Protein AF-A0A8J7IKQ7-F1 (afdb_monomer_lite)

Radius of gyration: 17.75 Å; chains: 1; bounding box: 44×40×46 Å

Foldseek 3Di:
DKKFKAWPDDDDDLLRVLVLVVVLLVLVCVLQVFNDEKEKEQEPDPPVCVVVSVVNNVVVCVVVVPPDDDWDWDQDDDDDDGGITIIDDPDDGQKYKYWYFAQFPVRITMTMIDIGNNPVVPDDLVSVVVSNVVCCVSVVGQKMEDADPVVCVVLDPDRPPAHFYHQKMWHFCVQVDDDPPVWDWDDDPGTIITGLDPDSDDDPPPVSSSVSRSVRSVVSRVSSD

Second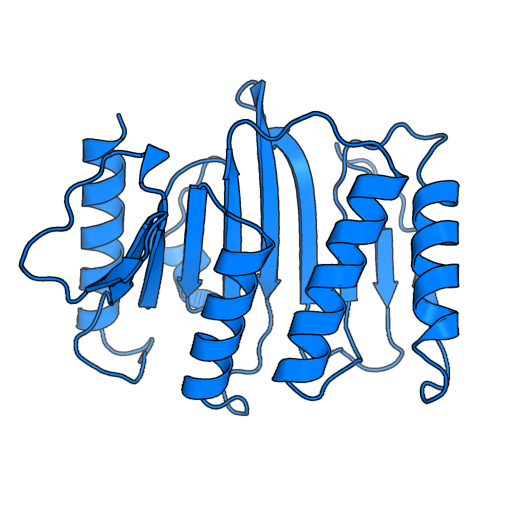ary structure (DSSP, 8-state):
-EEEEEETPPP--HHHHHHHHHHHHHHHHHHHT----EEEE-----TTTHHHHHHHHHHHHHHH-TT-S---EE----SSSS--EEE--SS--SSEEEEEEEE-TTS-EEEEEEEE---GGGS-HHHHHHHHHHHHHHH--SEEEE--THHHHHH--PPTT-----SEEEEEGGG-PPPPTTSEEEEETTEEEEESSSSSS--TT-HHHHHHHHHHHHHHHHHH-

Structure (mmCIF, N/CA/C/O backbone):
data_AF-A0A8J7IKQ7-F1
#
_entry.id   AF-A0A8J7IKQ7-F1
#
loop_
_atom_site.group_PDB
_atom_site.id
_atom_site.type_symbol
_atom_site.label_atom_id
_atom_site.label_alt_id
_atom_site.label_comp_id
_atom_site.label_asym_id
_atom_site.label_entity_id
_atom_site.label_seq_id
_atom_site.pdbx_PDB_ins_code
_atom_site.Cartn_x
_atom_site.Cartn_y
_atom_site.Cartn_z
_atom_site.occupancy
_atom_site.B_iso_or_equiv
_atom_site.auth_seq_id
_atom_site.auth_comp_id
_atom_site.auth_asym_id
_atom_site.auth_atom_id
_atom_site.pdbx_PDB_model_num
ATOM 1 N N . MET A 1 1 ? 7.555 0.195 5.853 1.00 83.75 1 MET A N 1
ATOM 2 C CA . MET A 1 1 ? 6.430 0.975 5.310 1.00 83.75 1 MET A CA 1
ATOM 3 C C . MET A 1 1 ? 5.741 0.190 4.203 1.00 83.75 1 MET A C 1
ATOM 5 O O . MET A 1 1 ? 6.423 -0.411 3.384 1.00 83.75 1 MET A O 1
ATOM 9 N N . ILE A 1 2 ? 4.410 0.219 4.161 1.00 88.38 2 ILE A N 1
ATOM 10 C CA . ILE A 1 2 ? 3.609 -0.161 2.988 1.00 88.38 2 ILE A CA 1
ATOM 11 C C . ILE A 1 2 ? 3.011 1.120 2.412 1.00 88.38 2 ILE A C 1
ATOM 13 O O . ILE A 1 2 ? 2.485 1.923 3.173 1.00 88.38 2 ILE A O 1
ATOM 17 N N . ARG A 1 3 ? 3.048 1.314 1.093 1.00 87.62 3 ARG A N 1
ATOM 18 C CA . ARG A 1 3 ? 2.390 2.437 0.411 1.00 87.62 3 ARG A CA 1
ATOM 19 C C . ARG A 1 3 ? 1.548 1.930 -0.754 1.00 87.62 3 ARG A C 1
ATOM 21 O O . ARG A 1 3 ? 2.038 1.165 -1.572 1.00 87.62 3 ARG A O 1
ATOM 28 N N . LEU A 1 4 ? 0.309 2.393 -0.852 1.00 88.38 4 LEU A N 1
ATOM 29 C CA . LEU A 1 4 ? -0.659 2.112 -1.911 1.00 88.38 4 LEU A CA 1
ATOM 30 C C . LEU A 1 4 ? -1.046 3.446 -2.565 1.00 88.38 4 LEU A C 1
ATOM 32 O O . LEU A 1 4 ? -1.328 4.423 -1.873 1.00 88.38 4 LEU A O 1
ATOM 36 N N . VAL A 1 5 ? -1.075 3.496 -3.893 1.00 85.62 5 VAL A N 1
ATOM 37 C CA . VAL A 1 5 ? -1.441 4.683 -4.675 1.00 85.62 5 VAL A CA 1
ATOM 38 C C . VAL A 1 5 ? -2.448 4.300 -5.739 1.00 85.62 5 VAL A C 1
ATOM 40 O O . VAL A 1 5 ? -2.175 3.450 -6.591 1.00 85.62 5 VAL A O 1
ATOM 43 N N . LYS A 1 6 ? -3.585 4.987 -5.750 1.00 83.88 6 LYS A N 1
ATOM 44 C CA . LYS A 1 6 ? -4.591 4.916 -6.802 1.00 83.88 6 LYS A CA 1
ATOM 45 C C . LYS A 1 6 ? -4.718 6.279 -7.475 1.00 83.88 6 LYS A C 1
ATOM 47 O O . LYS A 1 6 ? -5.279 7.217 -6.913 1.00 83.88 6 LYS A O 1
ATOM 52 N N . ASN A 1 7 ? -4.163 6.382 -8.680 1.00 74.62 7 ASN A N 1
ATOM 53 C CA . ASN A 1 7 ? -4.297 7.572 -9.518 1.00 74.62 7 ASN A CA 1
ATOM 54 C C . ASN A 1 7 ? -5.698 7.648 -10.133 1.00 74.62 7 ASN A C 1
ATOM 56 O O . ASN A 1 7 ? -6.342 6.618 -10.329 1.00 74.62 7 ASN A O 1
ATOM 60 N N . ASN A 1 8 ? -6.143 8.864 -10.464 1.00 67.38 8 ASN A N 1
ATOM 61 C CA . ASN A 1 8 ? -7.469 9.131 -11.028 1.00 67.38 8 ASN A CA 1
ATOM 62 C C . ASN A 1 8 ? -8.600 8.585 -10.148 1.00 67.38 8 ASN A C 1
ATOM 64 O O . ASN A 1 8 ? -9.580 8.028 -10.647 1.00 67.38 8 ASN A O 1
ATOM 68 N N . ALA A 1 9 ? -8.451 8.705 -8.827 1.00 62.31 9 ALA A N 1
ATOM 69 C CA . ALA A 1 9 ? -9.507 8.293 -7.919 1.00 62.31 9 ALA A CA 1
ATOM 70 C C . ALA A 1 9 ? -10.782 9.112 -8.197 1.00 62.31 9 ALA A C 1
ATOM 72 O O . ALA A 1 9 ? -10.724 10.305 -8.496 1.00 62.31 9 ALA A O 1
ATOM 73 N N . SER A 1 10 ? -11.942 8.463 -8.130 1.00 64.31 10 SER A N 1
ATOM 74 C CA . SER A 1 10 ? -13.222 9.164 -8.196 1.00 64.31 10 SER A CA 1
ATOM 75 C C . SER A 1 10 ? -13.382 10.069 -6.973 1.00 64.31 10 SER A C 1
ATOM 77 O O . SER A 1 10 ? -12.813 9.795 -5.914 1.00 64.31 10 SER A O 1
ATOM 79 N N . SER A 1 11 ? -14.182 11.129 -7.096 1.00 63.41 11 SER A N 1
ATOM 80 C CA . SER A 1 11 ? -14.695 11.820 -5.914 1.00 63.41 11 SER A CA 1
ATOM 81 C C . SER A 1 11 ? -15.489 10.818 -5.080 1.00 63.41 11 SER A C 1
ATOM 83 O O . SER A 1 11 ? -16.410 10.198 -5.610 1.00 63.41 11 SER A O 1
ATOM 85 N N . TYR A 1 12 ? -15.133 10.667 -3.810 1.00 66.12 12 TYR A N 1
ATOM 86 C CA . TYR A 1 12 ? -15.862 9.823 -2.870 1.00 66.12 12 TYR A CA 1
ATOM 87 C C . TYR A 1 12 ? -16.688 10.697 -1.936 1.00 66.12 12 TYR A C 1
ATOM 89 O O . TYR A 1 12 ? -16.272 11.810 -1.595 1.00 66.12 12 TYR A O 1
ATOM 97 N N . THR A 1 13 ? -17.836 10.189 -1.498 1.00 68.25 13 THR A N 1
ATOM 98 C CA . THR A 1 13 ? -18.535 10.784 -0.359 1.00 68.25 13 THR A CA 1
ATOM 99 C C . THR A 1 13 ? -17.746 10.536 0.929 1.00 68.25 13 THR A C 1
ATOM 101 O O . THR A 1 13 ? -16.826 9.713 0.992 1.00 68.25 13 THR A O 1
ATOM 104 N N . ILE A 1 14 ? -18.115 11.249 1.990 1.00 65.69 14 ILE A N 1
ATOM 105 C CA . ILE A 1 14 ? -17.590 11.020 3.340 1.00 65.69 14 ILE A CA 1
ATOM 106 C C . ILE A 1 14 ? -17.789 9.566 3.765 1.00 65.69 14 ILE A C 1
ATOM 108 O O . ILE A 1 14 ? -16.858 8.932 4.252 1.00 65.69 14 ILE A O 1
ATOM 112 N N . GLU A 1 15 ? -18.995 9.038 3.571 1.00 70.94 15 GLU A N 1
ATOM 113 C CA . GLU A 1 15 ? -19.382 7.689 3.974 1.00 70.94 15 GLU A CA 1
ATOM 114 C C . GLU A 1 15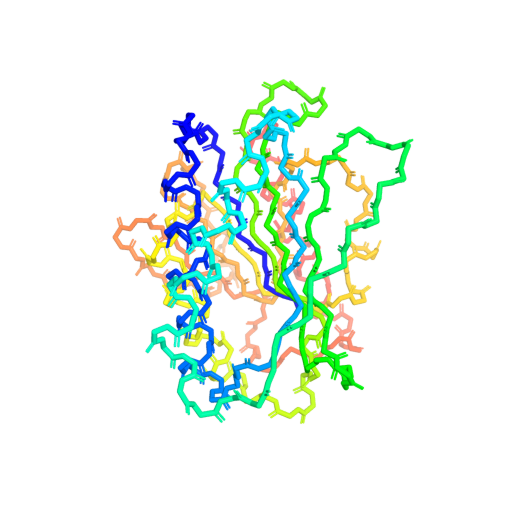 ? -18.536 6.638 3.249 1.00 70.94 15 GLU A C 1
ATOM 116 O O . GLU A 1 15 ? -18.090 5.666 3.863 1.00 70.94 15 GLU A O 1
ATOM 121 N N . GLU A 1 16 ? -18.265 6.850 1.959 1.00 74.00 16 GLU A N 1
ATOM 122 C CA . GLU A 1 16 ? -17.404 5.980 1.156 1.00 74.00 16 GLU A CA 1
ATOM 123 C C . GLU A 1 16 ? -15.948 6.026 1.632 1.00 74.00 16 GLU A C 1
ATOM 125 O O . GLU A 1 16 ? -15.317 4.976 1.782 1.00 74.00 16 GLU A O 1
ATOM 130 N N . CYS A 1 17 ? -15.418 7.221 1.916 1.00 70.88 17 CYS A N 1
ATOM 131 C CA . CYS A 1 17 ? -14.085 7.389 2.494 1.00 70.88 17 CYS A CA 1
ATOM 132 C C . CYS A 1 17 ? -13.970 6.681 3.850 1.00 70.88 17 CYS A C 1
ATOM 134 O O . CYS A 1 17 ? -13.069 5.863 4.036 1.00 70.88 17 CYS A O 1
ATOM 136 N N . SER A 1 18 ? -14.898 6.939 4.776 1.00 69.94 18 SER A N 1
ATOM 137 C CA . SER A 1 18 ? -14.904 6.321 6.105 1.00 69.94 18 SER A CA 1
ATOM 138 C C . SER A 1 18 ? -14.982 4.798 6.021 1.00 69.94 18 SER A C 1
ATOM 140 O O . SER A 1 18 ? -14.197 4.106 6.667 1.00 69.94 18 SER A O 1
ATOM 142 N N . SER A 1 19 ? -15.867 4.268 5.173 1.00 75.00 19 SER A N 1
ATOM 143 C CA . SER A 1 19 ? -16.038 2.820 4.999 1.00 75.00 19 SER A CA 1
ATOM 144 C C . SER A 1 19 ? -14.772 2.149 4.461 1.00 75.00 19 SER A C 1
ATOM 146 O O . SER A 1 19 ? -14.412 1.056 4.895 1.00 75.00 19 SER A O 1
ATOM 148 N N . LYS A 1 20 ? -14.052 2.799 3.537 1.00 76.12 20 LYS A N 1
ATOM 149 C CA . LYS A 1 20 ? -12.776 2.287 3.013 1.00 76.12 20 LYS A CA 1
ATOM 150 C C . LYS A 1 20 ? -11.681 2.282 4.060 1.00 76.12 20 LYS A C 1
ATOM 152 O O . LYS A 1 20 ? -10.991 1.276 4.210 1.00 76.12 20 LYS A O 1
ATOM 157 N N . ILE A 1 21 ? -11.543 3.400 4.765 1.00 73.44 21 ILE A N 1
ATOM 158 C CA . ILE A 1 21 ? -10.590 3.582 5.854 1.00 73.44 21 ILE A CA 1
ATOM 159 C C . ILE A 1 21 ? -10.789 2.448 6.875 1.00 73.44 21 ILE A C 1
ATOM 161 O O . ILE A 1 21 ? -9.845 1.706 7.137 1.00 73.44 21 ILE A O 1
ATOM 165 N N . LEU A 1 22 ? -12.025 2.209 7.326 1.00 73.88 22 LEU A N 1
ATOM 166 C CA . LEU A 1 22 ? -12.366 1.128 8.262 1.00 73.88 22 LEU A CA 1
ATOM 167 C C . LEU A 1 22 ? -12.126 -0.276 7.710 1.00 73.88 22 LEU A C 1
ATOM 169 O O . LEU A 1 22 ? -11.591 -1.135 8.408 1.00 73.88 22 LEU A O 1
ATOM 173 N N . ASN A 1 23 ? -12.482 -0.530 6.452 1.00 79.44 23 ASN A N 1
ATOM 174 C CA . ASN A 1 23 ? -12.248 -1.836 5.842 1.00 79.44 23 ASN A CA 1
ATOM 175 C C . ASN A 1 23 ? -10.750 -2.181 5.794 1.00 79.44 23 ASN A C 1
ATOM 177 O O . ASN A 1 23 ? -10.348 -3.286 6.152 1.00 79.44 23 ASN A O 1
ATOM 181 N N . ILE A 1 24 ? -9.911 -1.215 5.411 1.00 79.31 24 ILE A N 1
ATOM 182 C CA . ILE A 1 24 ? -8.457 -1.399 5.373 1.00 79.31 24 ILE A CA 1
ATOM 183 C C . ILE A 1 24 ? -7.905 -1.689 6.772 1.00 79.31 24 ILE A C 1
ATOM 185 O O . ILE A 1 24 ? -7.040 -2.547 6.937 1.00 79.31 24 ILE A O 1
ATOM 189 N N . GLN A 1 25 ? -8.426 -1.019 7.790 1.00 74.25 25 GLN A N 1
ATOM 190 C CA . GLN A 1 25 ? -7.999 -1.241 9.170 1.00 74.25 25 GLN A CA 1
ATOM 191 C C . GLN A 1 25 ? -8.330 -2.630 9.648 1.00 74.25 25 GLN A C 1
ATOM 193 O O . GLN A 1 25 ? -7.460 -3.289 10.192 1.00 74.25 25 GLN A O 1
ATOM 198 N N . ARG A 1 26 ? -9.554 -3.100 9.395 1.00 77.44 26 ARG A N 1
ATOM 199 C CA . ARG A 1 26 ? -9.957 -4.464 9.741 1.00 77.44 26 ARG A CA 1
ATOM 200 C C . ARG A 1 26 ? -9.016 -5.483 9.109 1.00 77.44 26 ARG A C 1
ATOM 202 O O . ARG A 1 26 ? -8.609 -6.426 9.776 1.00 77.44 26 ARG A O 1
ATOM 209 N N . ILE A 1 27 ? -8.625 -5.276 7.850 1.00 85.94 27 ILE A N 1
ATOM 210 C CA . ILE A 1 27 ? -7.648 -6.137 7.172 1.00 85.94 27 ILE A CA 1
ATOM 211 C C . ILE A 1 27 ? -6.305 -6.126 7.910 1.00 85.94 27 ILE A C 1
ATOM 213 O O . ILE A 1 27 ? -5.791 -7.194 8.232 1.00 85.94 27 ILE A O 1
ATOM 217 N N . ILE A 1 28 ? -5.760 -4.943 8.210 1.00 81.81 28 ILE A N 1
ATOM 218 C CA . ILE A 1 28 ? -4.476 -4.799 8.916 1.00 81.81 28 ILE A CA 1
ATOM 219 C C . ILE A 1 28 ? -4.547 -5.432 10.302 1.00 81.81 28 ILE A C 1
ATOM 221 O O . ILE A 1 28 ? -3.674 -6.213 10.673 1.00 81.81 28 ILE A O 1
ATOM 225 N N . SER A 1 29 ? -5.595 -5.126 11.058 1.00 76.50 29 SER A N 1
ATOM 226 C CA . SER A 1 29 ? -5.751 -5.587 12.426 1.00 76.50 29 SER A CA 1
ATOM 227 C C . SER A 1 29 ? -5.930 -7.087 12.525 1.00 76.50 29 SER A C 1
ATOM 229 O O . SER A 1 29 ? -5.305 -7.704 13.383 1.00 76.50 29 SER A O 1
ATOM 231 N N . ASN A 1 30 ? -6.704 -7.686 11.621 1.00 80.56 30 ASN A N 1
ATOM 232 C CA . ASN A 1 30 ? -6.869 -9.133 11.575 1.00 80.56 30 ASN A CA 1
ATOM 233 C C . ASN A 1 30 ? -5.576 -9.842 11.158 1.00 80.56 30 ASN A C 1
ATOM 235 O O . ASN A 1 30 ? -5.254 -10.886 11.717 1.00 80.56 30 ASN A O 1
ATOM 239 N N . GLU A 1 31 ? -4.829 -9.288 10.199 1.00 85.06 31 GLU A N 1
ATOM 240 C CA . GLU A 1 31 ? -3.596 -9.919 9.714 1.00 85.06 31 GLU A CA 1
ATOM 241 C C . GLU A 1 31 ? -2.456 -9.832 10.731 1.00 85.06 31 GLU A C 1
ATOM 243 O O . GLU A 1 31 ? -1.690 -10.778 10.911 1.00 85.06 31 GLU A O 1
ATOM 248 N N . LEU A 1 32 ? -2.349 -8.696 11.419 1.00 78.12 32 LEU A N 1
ATOM 249 C CA . LEU A 1 32 ? -1.285 -8.453 12.390 1.00 78.12 32 LEU A CA 1
ATOM 250 C C . LEU A 1 32 ? -1.676 -8.847 13.813 1.00 78.12 32 LEU A C 1
ATOM 252 O O . LEU A 1 32 ? -0.814 -8.864 14.687 1.00 78.12 32 LEU A O 1
ATOM 256 N N . ASN A 1 33 ? -2.950 -9.170 14.049 1.00 75.25 33 ASN A N 1
ATOM 257 C CA . ASN A 1 33 ? -3.536 -9.348 15.376 1.00 75.25 33 ASN A CA 1
ATOM 258 C C . ASN A 1 33 ? -3.275 -8.132 16.291 1.00 75.25 33 ASN A C 1
ATOM 260 O O . ASN A 1 33 ? -2.864 -8.266 17.444 1.00 75.25 33 ASN A O 1
ATOM 264 N N . VAL A 1 34 ? -3.458 -6.928 15.738 1.00 70.94 34 VAL A N 1
ATOM 265 C CA . VAL A 1 34 ? -3.189 -5.650 16.410 1.00 70.94 34 VAL A CA 1
ATOM 266 C C . VAL A 1 34 ? -4.257 -4.625 16.063 1.00 70.94 34 VAL A C 1
ATOM 268 O O . VAL A 1 34 ? -4.457 -4.267 14.907 1.00 70.94 34 VAL A O 1
ATOM 271 N N . PHE A 1 35 ? -4.877 -4.061 17.087 1.00 64.06 35 PHE A N 1
ATOM 272 C CA . PHE A 1 35 ? -5.990 -3.123 16.943 1.00 64.06 35 PHE A CA 1
ATOM 273 C C . PHE A 1 35 ? -5.709 -1.778 17.622 1.00 64.06 35 PHE A C 1
ATOM 275 O O . PHE A 1 35 ? -6.607 -0.954 17.771 1.00 64.06 35 PHE A O 1
ATOM 282 N N . GLU A 1 36 ? -4.454 -1.537 18.015 1.00 61.41 36 GLU A N 1
ATOM 283 C CA . GLU A 1 36 ? -3.952 -0.222 18.414 1.00 61.41 36 GLU A CA 1
ATOM 284 C C . GLU A 1 36 ? -3.220 0.423 17.236 1.00 61.41 36 GLU A C 1
ATOM 286 O O . GLU A 1 36 ? -2.301 -0.161 16.665 1.00 61.41 36 GLU A O 1
ATOM 291 N N . TRP A 1 37 ? -3.627 1.631 16.860 1.00 58.50 37 TRP A N 1
ATOM 292 C CA . TRP A 1 37 ? -3.179 2.270 15.630 1.00 58.50 37 TRP A CA 1
ATOM 293 C C . TRP A 1 37 ? -3.448 3.775 15.696 1.00 58.50 37 TRP A C 1
ATOM 295 O O . TRP A 1 37 ? -4.354 4.237 16.391 1.00 58.50 37 TRP A O 1
ATOM 305 N N . ASN A 1 38 ? -2.621 4.543 14.988 1.00 59.53 38 ASN A N 1
ATOM 306 C CA . ASN A 1 38 ? -2.823 5.975 14.784 1.00 59.53 38 ASN A CA 1
ATOM 307 C C . ASN A 1 38 ? -3.265 6.198 13.346 1.00 59.53 38 ASN A C 1
ATOM 309 O O . ASN A 1 38 ? -2.509 5.863 12.438 1.00 59.53 38 ASN A O 1
ATOM 313 N N . VAL A 1 39 ? -4.455 6.758 13.149 1.00 58.44 39 VAL A N 1
ATOM 314 C CA . VAL A 1 39 ? -4.950 7.149 11.821 1.00 58.44 39 VAL A CA 1
ATOM 315 C C . VAL A 1 39 ? -4.632 8.597 11.612 1.00 58.44 39 VAL A C 1
ATOM 317 O O . VAL A 1 39 ? -5.045 9.412 12.423 1.00 58.44 39 VAL A O 1
ATOM 320 N N . GLN A 1 40 ? -3.980 8.920 10.512 1.00 58.34 40 GLN A N 1
ATOM 321 C CA . GLN A 1 40 ? -3.769 10.289 10.079 1.00 58.34 40 GLN A CA 1
ATOM 322 C C . GLN A 1 40 ? -4.498 10.478 8.758 1.00 58.34 40 GLN A C 1
ATOM 324 O O . GLN A 1 40 ? -4.163 9.820 7.776 1.00 58.34 40 GLN A O 1
ATOM 329 N N . SER A 1 41 ? -5.494 11.354 8.707 1.00 53.69 41 SER A N 1
ATOM 330 C CA . SER A 1 41 ? -6.209 11.622 7.456 1.00 53.69 41 SER A CA 1
ATOM 331 C C . SER A 1 41 ? -5.957 13.051 7.013 1.00 53.69 41 SER A C 1
ATOM 333 O O . SER A 1 41 ? -6.584 13.924 7.592 1.00 53.69 41 SER A O 1
ATOM 335 N N . ASN A 1 42 ? -5.091 13.315 6.023 1.00 51.56 42 ASN A N 1
ATOM 336 C CA . ASN A 1 42 ? -4.863 14.682 5.499 1.00 51.56 42 ASN A CA 1
ATOM 337 C C . ASN A 1 42 ? -5.805 15.013 4.335 1.00 51.56 42 ASN A C 1
ATOM 339 O O . ASN A 1 42 ? -5.401 15.531 3.289 1.00 51.56 42 ASN A O 1
ATOM 343 N N . SER A 1 43 ? -7.069 14.638 4.475 1.00 46.19 43 SER A N 1
ATOM 344 C CA . SER A 1 43 ? -8.052 14.787 3.413 1.00 46.19 43 SER A CA 1
ATOM 345 C C . SER A 1 43 ? -8.408 16.262 3.234 1.00 46.19 43 SER A C 1
ATOM 347 O O . SER A 1 43 ? -8.673 16.978 4.201 1.00 46.19 43 SER A O 1
ATOM 349 N N . LYS A 1 44 ? -8.534 16.721 1.986 1.00 44.06 44 LYS A N 1
ATOM 350 C CA . LYS A 1 44 ? -9.253 17.973 1.687 1.00 44.06 44 LYS A CA 1
ATOM 351 C C . LYS A 1 44 ? -10.768 17.734 1.777 1.00 44.06 44 LYS A C 1
ATOM 353 O O . LYS A 1 44 ? -11.480 17.904 0.796 1.00 44.06 44 LYS A O 1
ATOM 358 N N . ILE A 1 45 ? -11.255 17.276 2.930 1.00 40.00 45 ILE A N 1
ATOM 359 C CA . ILE A 1 45 ? -12.693 17.201 3.225 1.00 40.00 45 ILE A CA 1
ATOM 360 C C . ILE A 1 45 ? -13.118 18.605 3.659 1.00 40.00 45 ILE A C 1
ATOM 362 O O . ILE A 1 45 ? -12.408 19.238 4.444 1.00 40.00 45 ILE A O 1
ATOM 366 N N . PHE A 1 46 ? -14.203 19.140 3.095 1.00 39.41 46 PHE A N 1
ATOM 367 C CA . PHE A 1 46 ? -14.653 20.502 3.389 1.00 39.41 46 PHE A CA 1
ATOM 368 C C . PHE A 1 46 ? -14.884 20.673 4.903 1.00 39.41 46 PHE A C 1
ATOM 370 O O . PHE A 1 46 ? -15.324 19.756 5.588 1.00 39.41 46 PHE A O 1
ATOM 377 N N . ILE A 1 47 ? -14.572 21.855 5.444 1.00 35.00 47 ILE A N 1
ATOM 378 C CA . ILE A 1 47 ? -14.477 22.136 6.895 1.00 35.00 47 ILE A CA 1
ATOM 379 C C . ILE A 1 47 ? -15.742 21.743 7.697 1.00 35.00 47 ILE A C 1
ATOM 381 O O . ILE A 1 47 ? -15.638 21.461 8.884 1.00 35.00 47 ILE A O 1
ATOM 385 N N . GLY A 1 48 ? -16.923 21.668 7.069 1.00 39.44 48 GLY A N 1
ATOM 386 C CA . GLY A 1 48 ? -18.180 21.260 7.720 1.00 39.44 48 GLY A CA 1
ATOM 387 C C . GLY A 1 48 ? -18.454 19.749 7.777 1.00 39.44 48 GLY A C 1
ATOM 388 O O . GLY A 1 48 ? -19.488 19.341 8.295 1.00 39.44 48 GLY A O 1
ATOM 389 N N . GLU A 1 49 ? -17.575 18.917 7.221 1.00 45.03 49 GLU A N 1
ATOM 390 C CA . GLU A 1 49 ? -17.832 17.491 6.970 1.00 45.03 49 GLU A CA 1
ATOM 391 C C . GLU A 1 49 ? -16.960 16.544 7.813 1.00 45.03 49 GLU A C 1
ATOM 393 O O . GLU A 1 49 ? -17.254 15.356 7.927 1.00 45.03 49 GLU A O 1
ATOM 398 N N . ILE A 1 50 ? -15.925 17.073 8.469 1.00 50.50 50 ILE A N 1
ATOM 399 C CA . ILE A 1 50 ? -14.981 16.308 9.302 1.00 50.50 50 ILE A CA 1
ATOM 400 C C . ILE A 1 50 ? -15.661 15.670 10.511 1.00 50.50 50 ILE A C 1
ATOM 402 O O . ILE A 1 50 ? -15.377 14.516 10.822 1.00 50.50 50 ILE A O 1
ATOM 406 N N . ASP A 1 51 ? -16.575 16.386 11.168 1.00 54.22 51 ASP A N 1
ATOM 407 C CA . ASP A 1 51 ? -17.279 15.855 12.338 1.00 54.22 51 ASP A CA 1
ATOM 408 C C . ASP A 1 51 ? -18.149 14.636 11.958 1.00 54.22 51 ASP A C 1
ATOM 410 O O . ASP A 1 51 ? -18.203 13.669 12.711 1.00 54.22 51 ASP A O 1
ATOM 414 N N . LYS A 1 52 ? -18.717 14.599 10.740 1.00 58.66 52 LYS A N 1
ATOM 415 C CA . LYS A 1 52 ? -19.474 13.437 10.230 1.00 58.66 52 LYS A CA 1
ATOM 416 C C . LYS A 1 52 ? -18.583 12.244 9.894 1.00 58.66 52 LYS A C 1
ATOM 418 O O . LYS A 1 52 ? -18.933 11.112 10.216 1.00 58.66 52 LYS A O 1
ATOM 423 N N . VAL A 1 53 ? -17.425 12.482 9.266 1.00 55.72 53 VAL A N 1
ATOM 424 C CA . VAL A 1 53 ? -16.415 11.433 9.016 1.00 55.72 53 VAL A CA 1
ATOM 425 C C . VAL A 1 53 ? -16.041 10.782 10.345 1.00 55.72 53 VAL A C 1
ATOM 427 O O . VAL A 1 53 ? -16.042 9.559 10.452 1.00 55.72 53 VAL A O 1
ATOM 430 N N . GLN A 1 54 ? -15.776 11.605 11.364 1.00 58.16 54 GLN A N 1
ATOM 431 C CA . GLN A 1 54 ? -15.438 11.156 12.710 1.00 58.16 54 GLN A CA 1
ATOM 432 C C . GLN A 1 54 ? -16.576 10.356 13.337 1.00 58.16 54 GLN A C 1
ATOM 434 O O . GLN A 1 54 ? -16.330 9.243 13.773 1.00 58.16 54 GLN A O 1
ATOM 439 N N . GLU A 1 55 ? -17.813 10.851 13.340 1.00 63.16 55 GLU A N 1
ATOM 440 C CA . GLU A 1 55 ? -18.962 10.111 13.882 1.00 63.16 55 GLU A CA 1
ATOM 441 C C . GLU A 1 55 ? -19.148 8.736 13.218 1.00 63.16 55 GLU A C 1
ATOM 443 O O . GLU A 1 55 ? -19.406 7.745 13.905 1.00 63.16 55 GLU A O 1
ATOM 448 N N . ILE A 1 56 ? -18.954 8.638 11.899 1.00 63.34 56 ILE A N 1
ATOM 449 C CA . ILE A 1 56 ? -19.040 7.366 11.163 1.00 63.34 56 ILE A CA 1
ATOM 450 C C . ILE A 1 56 ? -17.883 6.433 11.533 1.00 63.34 56 ILE A C 1
ATOM 452 O O . ILE A 1 56 ? -18.110 5.258 11.813 1.00 63.34 56 ILE A O 1
ATOM 456 N N . LEU A 1 57 ? -16.649 6.946 11.569 1.00 61.25 57 LEU A N 1
ATOM 457 C CA . LEU A 1 57 ? -15.478 6.168 11.979 1.00 61.25 57 LEU A CA 1
ATOM 458 C C . LEU A 1 57 ? -15.617 5.663 13.419 1.00 61.25 57 LEU A C 1
ATOM 460 O O . LEU A 1 57 ? -15.350 4.499 13.689 1.00 61.25 57 LEU A O 1
ATOM 464 N N . ILE A 1 58 ? -16.085 6.520 14.325 1.00 63.03 58 ILE A N 1
ATOM 465 C CA . ILE A 1 58 ? -16.284 6.216 15.741 1.00 63.03 58 ILE A CA 1
ATOM 466 C C . ILE A 1 58 ? -17.398 5.186 15.930 1.00 63.03 58 ILE A C 1
ATOM 468 O O . ILE A 1 58 ? -17.201 4.224 16.661 1.00 63.03 58 ILE A O 1
ATOM 472 N N . SER A 1 59 ? -18.555 5.364 15.288 1.00 63.34 59 SER A N 1
ATOM 473 C CA . SER A 1 59 ? -19.690 4.440 15.435 1.00 63.34 59 SER A CA 1
ATOM 474 C C . SER A 1 59 ? -19.362 3.040 14.920 1.00 63.34 59 SER A C 1
ATOM 476 O O . SER A 1 59 ? -19.574 2.067 15.638 1.00 63.34 59 SER A O 1
ATOM 478 N N . GLN A 1 60 ? -18.760 2.936 13.732 1.00 58.41 60 GLN A N 1
ATOM 479 C CA . GLN A 1 60 ? -18.343 1.646 13.182 1.00 58.41 60 GLN A CA 1
ATOM 480 C C . GLN A 1 60 ? -17.182 1.028 13.979 1.00 58.41 60 GLN A C 1
ATOM 482 O O . GLN A 1 60 ? -17.140 -0.189 14.131 1.00 58.41 60 GLN A O 1
ATOM 487 N N . PHE A 1 61 ? -16.275 1.841 14.539 1.00 58.16 61 PHE A N 1
ATOM 488 C CA . PHE A 1 61 ? -15.230 1.351 15.441 1.00 58.16 61 PHE A CA 1
ATOM 489 C C . PHE A 1 61 ? -15.815 0.820 16.753 1.00 58.16 61 PHE A C 1
ATOM 491 O O . PHE A 1 61 ? -15.444 -0.268 17.165 1.00 58.16 61 PHE A O 1
ATOM 498 N N . ILE A 1 62 ? -16.737 1.537 17.406 1.00 57.41 62 ILE A N 1
ATOM 499 C CA . ILE A 1 62 ? -17.342 1.134 18.690 1.00 57.41 62 ILE A CA 1
ATOM 500 C C . ILE A 1 62 ? -18.040 -0.228 18.590 1.00 57.41 62 ILE A C 1
ATOM 502 O O . ILE A 1 62 ? -17.917 -1.039 19.510 1.00 57.41 62 ILE A O 1
ATOM 506 N N . ASP A 1 63 ? -18.747 -0.496 17.491 1.00 56.72 63 ASP A N 1
ATOM 507 C CA . ASP A 1 63 ? -19.432 -1.778 17.288 1.00 56.72 63 ASP A CA 1
ATOM 508 C C . ASP A 1 63 ? -18.454 -2.966 17.233 1.00 56.72 63 ASP A C 1
ATOM 510 O O . ASP A 1 63 ? -18.767 -4.052 17.740 1.00 56.72 63 ASP A O 1
ATOM 514 N N . ASP A 1 64 ? -17.258 -2.732 16.688 1.00 51.00 64 ASP A N 1
ATOM 515 C CA . ASP A 1 64 ? -16.192 -3.722 16.521 1.00 51.00 64 ASP A CA 1
ATOM 516 C C . ASP A 1 64 ? -15.231 -3.777 17.721 1.00 51.00 64 ASP A C 1
ATOM 518 O O . ASP A 1 64 ? -14.623 -4.808 18.000 1.00 51.00 64 ASP A O 1
ATOM 522 N N . ALA A 1 65 ? -15.095 -2.673 18.456 1.00 50.91 65 ALA A N 1
ATOM 523 C CA . ALA A 1 65 ? -14.077 -2.461 19.476 1.00 50.91 65 ALA A CA 1
ATOM 524 C C . ALA A 1 65 ? -14.508 -2.889 20.888 1.00 50.91 65 ALA A C 1
ATOM 526 O O . ALA A 1 65 ? -13.978 -2.377 21.874 1.00 50.91 65 ALA A O 1
ATOM 527 N N . LYS A 1 66 ? -15.437 -3.845 21.014 1.00 51.62 66 LYS A N 1
ATOM 528 C CA . LYS A 1 66 ? -15.959 -4.333 22.311 1.00 51.62 66 LYS A CA 1
ATOM 529 C C . LYS A 1 66 ? -14.883 -4.860 23.277 1.00 51.62 66 LYS A C 1
ATOM 531 O O . LYS A 1 66 ? -15.185 -5.070 24.447 1.00 51.62 66 LYS A O 1
ATOM 536 N N . GLU A 1 67 ? -13.653 -5.052 22.802 1.00 46.75 67 GLU A N 1
ATOM 537 C CA . GLU A 1 67 ? -12.491 -5.516 23.567 1.00 46.75 67 GLU A CA 1
ATOM 538 C C . GLU A 1 67 ? -11.470 -4.406 23.911 1.00 46.75 67 GLU A C 1
ATOM 540 O O . GLU A 1 67 ? -10.434 -4.705 24.500 1.00 46.75 67 GLU A O 1
ATOM 545 N N . TYR A 1 68 ? -11.732 -3.131 23.582 1.00 49.19 68 TYR A N 1
ATOM 546 C CA . TYR A 1 68 ? -10.779 -2.026 23.780 1.00 49.19 68 TYR A CA 1
ATOM 547 C C . TYR A 1 68 ? -11.272 -0.986 24.788 1.00 49.19 68 TYR A C 1
ATOM 549 O O . TYR A 1 68 ? -12.389 -0.482 24.705 1.00 49.19 68 TYR A O 1
ATOM 557 N N . ASP A 1 69 ? -10.388 -0.601 25.712 1.00 41.03 69 ASP A N 1
ATOM 558 C CA . ASP A 1 69 ? -10.753 0.224 26.871 1.00 41.03 69 ASP A CA 1
ATOM 559 C C . ASP A 1 69 ? -10.975 1.716 26.560 1.00 41.03 69 ASP A C 1
ATOM 561 O O . ASP A 1 69 ? -11.584 2.421 27.367 1.00 41.03 69 ASP A O 1
ATOM 565 N N . ARG A 1 70 ? -10.458 2.246 25.438 1.00 44.47 70 ARG A N 1
ATOM 566 C CA . ARG A 1 70 ? -10.709 3.636 24.999 1.00 44.47 70 ARG A CA 1
ATOM 567 C C . ARG A 1 70 ? -10.193 3.951 23.596 1.00 44.47 70 ARG A C 1
ATOM 569 O O . ARG A 1 70 ? -9.234 3.359 23.116 1.00 44.47 70 ARG A O 1
ATOM 576 N N . MET A 1 71 ? -10.742 5.024 23.038 1.00 49.16 71 MET A N 1
ATOM 577 C CA . MET A 1 71 ? -10.283 5.730 21.843 1.00 49.16 71 MET A CA 1
ATOM 578 C C . MET A 1 71 ? -10.112 7.218 22.200 1.00 49.16 71 MET A C 1
ATOM 580 O O . MET A 1 71 ? -10.982 7.783 22.863 1.00 49.16 71 MET A O 1
ATOM 584 N N . VAL A 1 72 ? -9.007 7.860 21.794 1.00 47.50 72 VAL A N 1
ATOM 585 C CA . VAL A 1 72 ? -8.799 9.311 21.983 1.00 47.50 72 VAL A CA 1
ATOM 586 C C . VAL A 1 72 ? -8.672 9.990 20.624 1.00 47.50 72 VAL A C 1
ATOM 588 O O . VAL A 1 72 ? -7.841 9.612 19.797 1.00 47.50 72 VAL A O 1
ATOM 591 N N . VAL A 1 73 ? -9.506 11.006 20.413 1.00 48.06 73 VAL A N 1
ATOM 592 C CA . VAL A 1 73 ? -9.540 11.833 19.203 1.00 48.06 73 VAL A CA 1
ATOM 593 C C . VAL A 1 73 ? -8.917 13.183 19.548 1.00 48.06 73 VAL A C 1
ATOM 595 O O . VAL A 1 73 ? -9.470 13.910 20.373 1.00 48.06 73 VAL A O 1
ATOM 598 N N . ASP A 1 74 ? -7.772 13.518 18.946 1.00 44.72 74 ASP A N 1
ATOM 599 C CA . ASP A 1 74 ? -7.122 14.824 19.123 1.00 44.72 74 ASP A CA 1
ATOM 600 C C . ASP A 1 74 ? -7.314 15.683 17.862 1.00 44.72 74 ASP A C 1
ATOM 602 O O . ASP A 1 74 ? -6.970 15.282 16.746 1.00 44.72 74 ASP A O 1
ATOM 606 N N . LYS A 1 75 ? -7.898 16.873 18.042 1.00 48.06 75 LYS A N 1
ATOM 607 C CA . LYS A 1 75 ? -8.178 17.841 16.975 1.00 48.06 75 LYS A CA 1
ATOM 608 C C . LYS A 1 75 ? -7.080 18.905 16.960 1.00 48.06 75 LYS A C 1
ATOM 610 O O . LYS A 1 75 ? -7.271 20.013 17.462 1.00 48.06 75 LYS A O 1
ATOM 615 N N . THR A 1 76 ? -5.927 18.607 16.368 1.00 45.12 76 THR A N 1
ATOM 616 C CA . THR A 1 76 ? -4.874 19.618 16.188 1.00 45.12 76 THR A CA 1
ATOM 617 C C . THR A 1 76 ? -5.060 20.382 14.874 1.00 45.12 76 THR A C 1
ATOM 619 O O . THR A 1 76 ? -4.588 19.983 13.815 1.00 45.12 76 THR A O 1
ATOM 622 N N . TYR A 1 77 ? -5.725 21.538 14.950 1.00 46.94 77 TYR A N 1
ATOM 623 C CA . TYR A 1 77 ? -5.808 22.508 13.854 1.00 46.94 77 TYR A CA 1
ATOM 624 C C . TYR A 1 77 ? -4.515 23.331 13.787 1.00 46.94 77 TYR A C 1
ATOM 626 O O . TYR A 1 77 ? -4.339 24.278 14.556 1.00 46.94 77 TYR A O 1
ATOM 634 N N . LYS A 1 78 ? -3.585 23.000 12.885 1.00 39.06 78 LYS A N 1
ATOM 635 C CA . LYS A 1 78 ? -2.400 23.845 12.645 1.00 39.06 78 LYS A CA 1
ATOM 636 C C . LYS A 1 78 ? -2.213 24.171 11.162 1.00 39.06 78 LYS A C 1
ATOM 638 O O . LYS A 1 78 ? -1.624 23.395 10.421 1.00 39.06 78 LYS A O 1
ATOM 643 N N . ASN A 1 79 ? -2.691 25.361 10.780 1.00 36.59 79 ASN A N 1
ATOM 644 C CA . ASN A 1 79 ? -2.215 26.288 9.732 1.00 36.59 79 ASN A CA 1
ATOM 645 C C . ASN A 1 79 ? -1.474 25.734 8.491 1.00 36.59 79 ASN A C 1
ATOM 647 O O . ASN A 1 79 ? -0.554 26.373 7.985 1.00 36.59 79 ASN A O 1
ATOM 651 N N . SER A 1 80 ? -1.867 24.592 7.941 1.00 35.88 80 SER A N 1
ATOM 652 C CA . SER A 1 80 ? -1.295 24.056 6.703 1.00 35.88 80 SER A CA 1
ATOM 653 C C . SER A 1 80 ? -2.397 23.441 5.842 1.00 35.88 80 SER A C 1
ATOM 655 O O . SER A 1 80 ? -3.506 23.227 6.312 1.00 35.88 80 SER A O 1
ATOM 657 N N . PHE A 1 81 ? -2.137 23.282 4.545 1.00 39.03 81 PHE A N 1
ATOM 658 C CA . PHE A 1 81 ? -3.105 23.024 3.467 1.00 39.03 81 PHE A CA 1
ATOM 659 C C . PHE A 1 81 ? -3.769 21.622 3.497 1.00 39.03 81 PHE A C 1
ATOM 661 O O . PHE A 1 81 ? -3.880 20.960 2.464 1.00 39.03 81 PHE A O 1
ATOM 668 N N . GLY A 1 82 ? -4.234 21.168 4.658 1.00 44.16 82 GLY A N 1
ATOM 669 C CA . GLY A 1 82 ? -4.942 19.910 4.855 1.00 44.16 82 GLY A CA 1
ATOM 670 C C . GLY A 1 82 ? -5.655 19.899 6.202 1.00 44.16 82 GLY A C 1
ATOM 671 O O . GLY A 1 82 ? -5.167 20.462 7.179 1.00 44.16 82 GLY A O 1
ATOM 672 N N . ASN A 1 83 ? -6.832 19.282 6.239 1.00 43.56 83 ASN A N 1
ATOM 673 C CA . ASN A 1 83 ? -7.478 18.936 7.494 1.00 43.56 83 ASN A CA 1
ATOM 674 C C . ASN A 1 83 ? -6.912 17.592 7.932 1.00 43.56 83 ASN A C 1
ATOM 676 O O . ASN A 1 83 ? -6.905 16.670 7.122 1.00 43.56 83 ASN A O 1
ATOM 680 N N . SER A 1 84 ? -6.445 17.498 9.175 1.00 44.16 84 SER A N 1
ATOM 681 C CA . SER A 1 84 ? -5.829 16.288 9.706 1.00 44.16 84 SER A CA 1
ATOM 682 C C . SER A 1 84 ? -6.607 15.778 10.913 1.00 44.16 84 SER A C 1
ATOM 684 O O . SER A 1 84 ? -6.779 16.497 11.895 1.00 44.16 84 SER A O 1
ATOM 686 N N . CYS A 1 85 ? -7.105 14.545 10.834 1.00 43.69 85 CYS A N 1
ATOM 687 C CA . CYS A 1 85 ? -7.672 13.833 11.981 1.00 43.69 85 CYS A CA 1
ATOM 688 C C . CYS A 1 85 ? -6.655 12.805 12.467 1.00 43.69 85 CYS A C 1
ATOM 690 O O . CYS A 1 85 ? -6.197 12.008 11.646 1.00 43.69 85 CYS A O 1
ATOM 692 N N . TYR A 1 86 ? -6.331 12.836 13.764 1.00 45.78 86 TYR A N 1
ATOM 693 C CA . TYR A 1 86 ? -5.393 11.917 14.405 1.00 45.78 86 TYR A CA 1
ATOM 694 C C . TYR A 1 86 ? -6.050 11.152 15.553 1.00 45.78 86 TYR A C 1
ATOM 696 O O . TYR A 1 86 ? -6.783 11.733 16.358 1.00 45.78 86 TYR A O 1
ATOM 704 N N . PHE A 1 87 ? -5.757 9.856 15.649 1.00 47.97 87 PHE A N 1
ATOM 705 C CA . PHE A 1 87 ? -6.204 9.008 16.755 1.00 47.97 87 PHE A CA 1
ATOM 706 C C . PHE A 1 87 ? -4.983 8.665 17.602 1.00 47.97 87 PHE A C 1
ATOM 708 O O . PHE A 1 87 ? -4.036 8.037 17.128 1.00 47.97 87 PHE A O 1
ATOM 715 N N . VAL A 1 88 ? -4.967 9.133 18.848 1.00 41.50 88 VAL A N 1
ATOM 716 C CA . VAL A 1 88 ? -3.809 8.987 19.735 1.00 41.50 88 VAL A CA 1
ATOM 717 C C . VAL A 1 88 ? -4.141 7.956 20.802 1.00 41.50 88 VAL A C 1
ATOM 719 O O . VAL A 1 88 ? -5.099 8.100 21.547 1.00 41.50 88 VAL A O 1
ATOM 722 N N . ALA A 1 89 ? -3.348 6.899 20.909 1.00 42.62 89 ALA A N 1
ATOM 723 C CA . ALA A 1 89 ? -3.439 5.988 22.041 1.00 42.62 89 ALA A CA 1
ATOM 724 C C . ALA A 1 89 ? -2.566 6.502 23.201 1.00 42.62 89 ALA A C 1
ATOM 726 O O . ALA A 1 89 ? -1.566 7.190 23.003 1.00 42.62 89 ALA A O 1
ATOM 727 N N . ASN A 1 90 ? -2.910 6.137 24.439 1.00 40.97 90 ASN A N 1
ATOM 728 C CA . ASN A 1 90 ? -2.071 6.439 25.609 1.00 40.97 90 ASN A CA 1
ATOM 729 C C . ASN A 1 90 ? -0.720 5.704 25.602 1.00 40.97 90 ASN A C 1
ATOM 731 O O . ASN A 1 90 ? 0.146 6.004 26.424 1.00 40.97 90 ASN A O 1
ATOM 735 N N . LYS A 1 91 ? -0.560 4.731 24.704 1.00 53.28 91 LYS A N 1
ATOM 736 C CA . LYS A 1 91 ? 0.699 4.073 24.369 1.00 53.28 91 LYS A CA 1
ATOM 737 C C . LYS A 1 91 ? 1.021 4.381 22.912 1.00 53.28 91 LYS A C 1
ATOM 739 O O . LYS A 1 91 ? 0.118 4.588 22.108 1.00 53.28 91 LYS A O 1
ATOM 744 N N . LYS A 1 92 ? 2.309 4.421 22.571 1.00 61.66 92 LYS A N 1
ATOM 745 C CA . LYS A 1 92 ? 2.739 4.577 21.179 1.00 61.66 92 LYS A CA 1
ATOM 746 C C . LYS A 1 92 ? 2.246 3.349 20.396 1.00 61.66 92 LYS A C 1
ATOM 748 O O . LYS A 1 92 ? 2.639 2.245 20.775 1.00 61.66 92 LYS A O 1
ATOM 753 N N . PRO A 1 93 ? 1.405 3.512 19.362 1.00 62.53 93 PRO A N 1
ATOM 754 C CA . PRO A 1 93 ? 0.934 2.373 18.593 1.00 62.53 93 PRO A CA 1
ATOM 755 C C . PRO A 1 93 ? 2.111 1.705 17.868 1.00 62.53 93 PRO A C 1
ATOM 757 O O . PRO A 1 93 ? 3.096 2.380 17.542 1.00 62.53 93 PRO A O 1
ATOM 760 N N . PRO A 1 94 ? 2.027 0.391 17.613 1.00 66.38 94 PRO A N 1
ATOM 761 C CA . PRO A 1 94 ? 3.095 -0.376 16.972 1.00 66.38 94 PRO A CA 1
ATOM 762 C C . PRO A 1 94 ? 3.264 -0.060 15.482 1.00 66.38 94 PRO A C 1
ATOM 764 O O . PRO A 1 94 ? 4.21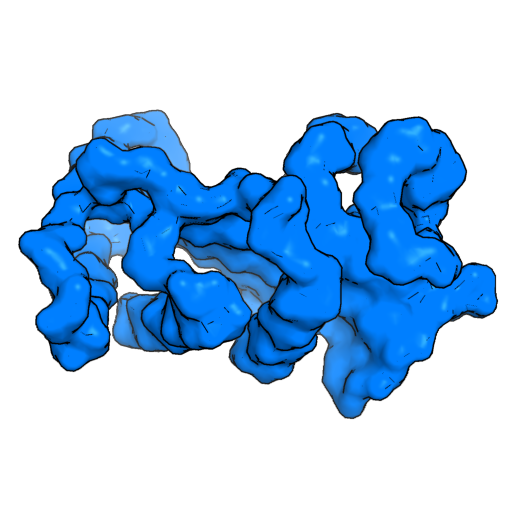5 -0.543 14.878 1.00 66.38 94 PRO A O 1
ATOM 767 N N . PHE A 1 95 ? 2.353 0.723 14.897 1.00 72.56 95 PHE A N 1
ATOM 768 C CA . PHE A 1 95 ? 2.449 1.299 13.561 1.00 72.56 95 PHE A CA 1
ATOM 769 C C . PHE A 1 95 ? 1.528 2.525 13.436 1.00 72.56 95 PHE A C 1
ATOM 771 O O . PHE A 1 95 ? 0.617 2.743 14.242 1.00 72.56 95 PHE A O 1
ATOM 778 N N . SER A 1 96 ? 1.758 3.323 12.397 1.00 72.31 96 SER A N 1
ATOM 779 C CA . SER A 1 96 ? 0.910 4.448 12.005 1.00 72.31 96 SER A CA 1
ATOM 780 C C . SER A 1 96 ? 0.249 4.145 10.670 1.00 72.31 96 SER A C 1
ATOM 782 O O . SER A 1 96 ? 0.903 3.671 9.747 1.00 72.31 96 SER A O 1
ATOM 784 N N . VAL A 1 97 ? -1.034 4.458 10.548 1.00 71.19 97 VAL A N 1
ATOM 785 C CA . VAL A 1 97 ? -1.788 4.383 9.302 1.00 71.19 97 VAL A CA 1
ATOM 786 C C . VAL A 1 97 ? -2.103 5.797 8.856 1.00 71.19 97 VAL A C 1
ATOM 788 O O . VAL A 1 97 ? -2.673 6.589 9.596 1.00 71.19 97 VAL A O 1
ATOM 791 N N . ASN A 1 98 ? -1.771 6.118 7.621 1.00 71.12 98 ASN A N 1
ATOM 792 C CA . ASN A 1 98 ? -2.046 7.414 7.049 1.00 71.12 98 ASN A CA 1
ATOM 793 C C . ASN A 1 98 ? -2.853 7.250 5.762 1.00 71.12 98 ASN A C 1
ATOM 795 O O . ASN A 1 98 ? -2.534 6.423 4.904 1.00 71.12 98 ASN A O 1
ATOM 799 N N . TYR A 1 99 ? -3.881 8.074 5.613 1.00 70.38 99 TYR A N 1
ATOM 800 C CA . TYR A 1 99 ? -4.733 8.097 4.440 1.00 70.38 99 TYR A CA 1
ATOM 801 C C . TYR A 1 99 ? -4.844 9.515 3.896 1.00 70.38 99 TYR A C 1
ATOM 803 O O . TYR A 1 99 ? -5.429 10.411 4.503 1.00 70.38 99 TYR A O 1
ATOM 811 N N . ASN A 1 100 ? -4.261 9.729 2.727 1.00 68.19 100 ASN A N 1
ATOM 812 C CA . ASN A 1 100 ? -4.262 11.008 2.046 1.00 68.19 100 ASN A CA 1
ATOM 813 C C . ASN A 1 100 ? -5.154 10.914 0.818 1.00 68.19 100 ASN A C 1
ATOM 815 O O . ASN A 1 100 ? -4.854 10.208 -0.143 1.00 68.19 100 ASN A O 1
ATOM 819 N N . PHE A 1 101 ? -6.225 11.694 0.845 1.00 62.31 101 PHE A N 1
ATOM 820 C CA . PHE A 1 101 ? -7.149 11.817 -0.266 1.00 62.31 101 PHE A CA 1
ATOM 821 C C . PHE A 1 101 ? -7.133 13.248 -0.790 1.00 62.31 101 PHE A C 1
ATOM 823 O O . PHE A 1 101 ? -7.444 14.188 -0.045 1.00 62.31 101 PHE A O 1
ATOM 830 N N . GLY A 1 102 ? -6.787 13.437 -2.065 1.00 53.84 102 GLY A N 1
ATOM 831 C CA . GLY A 1 102 ? -6.992 14.739 -2.681 1.00 53.84 102 GLY A CA 1
ATOM 832 C C . GLY A 1 102 ? -6.234 15.039 -3.965 1.00 53.84 102 GLY A C 1
ATOM 833 O O . GLY A 1 102 ? -5.573 14.208 -4.581 1.00 53.84 102 GLY A O 1
ATOM 834 N N . VAL A 1 103 ? -6.370 16.310 -4.345 1.00 44.38 103 VAL A N 1
ATOM 835 C CA . VAL A 1 103 ? -5.663 16.954 -5.452 1.00 44.38 103 VAL A CA 1
ATOM 836 C C . VAL A 1 103 ? -4.222 17.204 -5.018 1.00 44.38 103 VAL A C 1
ATOM 838 O O . VAL A 1 103 ? -3.984 18.041 -4.132 1.00 44.38 103 VAL A O 1
ATOM 841 N N . GLU A 1 104 ? -3.279 16.502 -5.642 1.00 49.56 104 GLU A N 1
ATOM 842 C CA . GLU A 1 104 ? -1.853 16.808 -5.544 1.00 49.56 104 GLU A CA 1
ATOM 843 C C . GLU A 1 104 ? -1.570 18.236 -6.036 1.00 49.56 104 GLU A C 1
ATOM 845 O O . GLU A 1 104 ? -2.363 18.830 -6.767 1.00 49.56 104 GLU A O 1
ATOM 850 N N . LYS A 1 105 ? -0.401 18.804 -5.704 1.00 39.75 105 LYS A N 1
ATOM 851 C CA . LYS A 1 105 ? 0.031 20.099 -6.276 1.00 39.75 105 LYS A CA 1
ATOM 852 C C . LYS A 1 105 ? 0.030 20.103 -7.818 1.00 39.75 105 LYS A C 1
ATOM 854 O O . LYS A 1 105 ? -0.026 21.173 -8.412 1.00 39.75 105 LYS A O 1
ATOM 859 N N . SER A 1 106 ? 0.075 18.923 -8.439 1.00 44.25 106 SER A N 1
ATOM 860 C CA . SER A 1 106 ? 0.017 18.678 -9.884 1.00 44.25 106 SER A CA 1
ATOM 861 C C . SER A 1 106 ? -1.392 18.776 -10.493 1.00 44.25 106 SER A C 1
ATOM 863 O O . SER A 1 106 ? -1.518 18.747 -11.713 1.00 44.25 106 SER A O 1
ATOM 865 N N . GLY A 1 107 ? -2.455 18.880 -9.685 1.00 48.81 107 GLY A N 1
ATOM 866 C CA . GLY A 1 107 ? -3.842 18.854 -10.168 1.00 48.81 107 GLY A CA 1
ATOM 867 C C . GLY A 1 107 ? -4.412 17.444 -10.373 1.00 48.81 107 GLY A C 1
ATOM 868 O O . GLY A 1 107 ? -5.602 17.311 -10.652 1.00 48.81 107 GLY A O 1
ATOM 869 N N . VAL A 1 108 ? -3.602 16.394 -10.198 1.00 56.97 108 VAL A N 1
ATOM 870 C CA . VAL A 1 108 ? -4.046 14.998 -10.295 1.00 56.97 108 VAL A CA 1
ATOM 871 C C . VAL A 1 108 ? -4.697 14.574 -8.984 1.00 56.97 108 VAL A C 1
ATOM 873 O O . VAL A 1 108 ? -4.157 14.790 -7.896 1.00 56.97 108 VAL A O 1
ATOM 876 N N . TYR A 1 109 ? -5.874 13.967 -9.092 1.00 64.00 109 TYR A N 1
ATOM 877 C CA . TYR A 1 109 ? -6.566 13.392 -7.951 1.00 64.00 109 TYR A CA 1
ATOM 878 C C . TYR A 1 109 ? -6.003 12.004 -7.656 1.00 64.00 109 TYR A C 1
ATOM 880 O O . TYR A 1 109 ? -6.085 11.100 -8.495 1.00 64.00 109 TYR A O 1
ATOM 888 N N . SER A 1 110 ? -5.412 11.844 -6.477 1.00 70.06 110 SER A N 1
ATOM 889 C CA . SER A 1 110 ? -4.860 10.571 -6.033 1.00 70.06 110 SER A CA 1
ATOM 890 C C . SER A 1 110 ? -5.413 10.192 -4.668 1.00 70.06 110 SER A C 1
ATOM 892 O O . SER A 1 110 ? -5.694 11.031 -3.808 1.00 70.06 110 SER A O 1
ATOM 894 N N . ASP A 1 111 ? -5.596 8.891 -4.512 1.00 75.62 111 ASP A N 1
ATOM 895 C CA . ASP A 1 111 ? -5.924 8.252 -3.255 1.00 75.62 111 ASP A CA 1
ATOM 896 C C . ASP A 1 111 ? -4.680 7.477 -2.809 1.00 75.62 111 ASP A C 1
ATOM 898 O O . ASP A 1 111 ? -4.221 6.556 -3.497 1.00 75.62 111 ASP A O 1
ATOM 902 N N . VAL A 1 112 ? -4.068 7.931 -1.716 1.00 76.50 112 VAL A N 1
ATOM 903 C CA . VAL A 1 112 ? -2.795 7.422 -1.210 1.00 76.50 112 VAL A CA 1
ATOM 904 C C . VAL A 1 112 ? -2.992 6.914 0.205 1.00 76.50 112 VAL A C 1
ATOM 906 O O . VAL A 1 112 ? -3.321 7.665 1.119 1.00 76.50 112 VAL A O 1
ATOM 909 N N . PHE A 1 113 ? -2.698 5.640 0.403 1.00 80.06 113 PHE A N 1
ATOM 910 C CA . PHE A 1 113 ? -2.725 4.994 1.704 1.00 80.06 113 PHE A CA 1
ATOM 911 C C . PHE A 1 113 ? -1.320 4.518 2.056 1.00 80.06 113 PHE A C 1
ATOM 913 O O . PHE A 1 113 ? -0.623 3.966 1.205 1.00 80.06 113 PHE A O 1
ATOM 920 N N . TYR A 1 114 ? -0.875 4.718 3.291 1.00 81.94 114 TYR A N 1
ATOM 921 C CA . TYR A 1 114 ? 0.425 4.230 3.730 1.00 81.94 114 TYR A CA 1
ATOM 922 C C . TYR A 1 114 ? 0.415 3.812 5.194 1.00 81.94 114 TYR A C 1
ATOM 924 O O . TYR A 1 114 ? -0.232 4.428 6.036 1.00 81.94 114 TYR A O 1
ATOM 932 N N . ILE A 1 115 ? 1.146 2.741 5.481 1.00 81.06 115 ILE A N 1
ATOM 933 C CA . ILE A 1 115 ? 1.358 2.203 6.819 1.00 81.06 115 ILE A CA 1
ATOM 934 C C . ILE A 1 115 ? 2.844 2.331 7.133 1.00 81.06 115 ILE A C 1
ATOM 936 O O . ILE A 1 115 ? 3.694 1.790 6.423 1.00 81.06 115 ILE A O 1
ATOM 940 N N . GLU A 1 116 ? 3.160 3.053 8.194 1.00 77.81 116 GLU A N 1
ATOM 941 C CA . GLU A 1 116 ? 4.508 3.416 8.622 1.00 77.81 116 GLU A CA 1
ATOM 942 C C . GLU A 1 116 ? 4.785 2.919 10.036 1.00 77.81 116 GLU A C 1
ATOM 944 O O . GLU A 1 116 ? 3.885 2.466 10.739 1.00 77.81 116 GLU A O 1
ATOM 949 N N . ASN A 1 117 ? 6.042 3.029 10.468 1.00 71.12 117 ASN A N 1
ATOM 950 C CA . ASN A 1 117 ? 6.481 2.637 11.806 1.00 71.12 117 ASN A CA 1
ATOM 951 C C . ASN A 1 117 ? 6.195 1.174 12.160 1.00 71.12 117 ASN A C 1
ATOM 953 O O . ASN A 1 117 ? 6.116 0.869 13.343 1.00 71.12 117 ASN A O 1
ATOM 957 N N . PHE A 1 118 ? 6.063 0.277 11.173 1.00 67.94 118 PHE A N 1
ATOM 958 C CA . PHE A 1 118 ? 6.163 -1.153 11.448 1.00 67.94 118 PHE A CA 1
ATOM 959 C C . PHE A 1 118 ? 7.474 -1.382 12.186 1.00 67.94 118 PHE A C 1
ATOM 961 O O . PHE A 1 118 ? 8.542 -1.126 11.630 1.00 67.94 118 PHE A O 1
ATOM 968 N N . ASN A 1 119 ? 7.399 -1.835 13.433 1.00 62.25 119 ASN A N 1
ATOM 969 C CA . ASN A 1 119 ? 8.579 -2.364 14.088 1.00 62.25 119 ASN A CA 1
ATOM 970 C C . ASN A 1 119 ? 8.878 -3.729 13.447 1.00 62.25 119 ASN A C 1
ATOM 972 O O . ASN A 1 119 ? 8.369 -4.754 13.903 1.00 62.25 119 ASN A O 1
ATOM 976 N N . PHE A 1 120 ? 9.597 -3.700 12.319 1.00 55.34 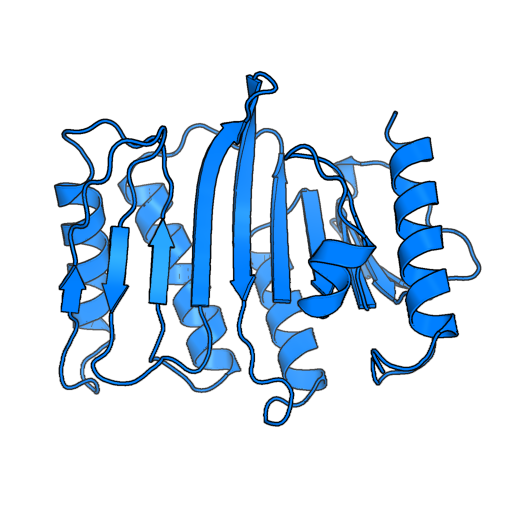120 PHE A N 1
ATOM 977 C CA . PHE A 1 120 ? 9.877 -4.861 11.468 1.00 55.34 120 PHE A CA 1
ATOM 978 C C . PHE A 1 120 ? 10.544 -6.005 12.235 1.00 55.34 120 PHE A C 1
ATOM 980 O O . PHE A 1 120 ? 10.307 -7.159 11.900 1.00 55.34 120 PHE A O 1
ATOM 987 N N . ASP A 1 121 ? 11.253 -5.700 13.324 1.00 55.09 121 ASP A N 1
ATOM 988 C CA . ASP A 1 121 ? 11.894 -6.690 14.194 1.00 55.09 121 ASP A CA 1
ATOM 989 C C . ASP A 1 121 ? 10.911 -7.721 14.788 1.00 55.09 121 ASP A C 1
ATOM 991 O O . ASP A 1 121 ? 11.336 -8.778 15.246 1.00 55.09 121 ASP A O 1
ATOM 995 N N . ASN A 1 122 ? 9.598 -7.441 14.785 1.00 58.88 122 ASN A N 1
ATOM 996 C CA . ASN A 1 122 ? 8.572 -8.295 15.395 1.00 58.88 122 ASN A CA 1
ATOM 997 C C . ASN A 1 122 ? 7.499 -8.821 14.426 1.00 58.88 122 ASN A C 1
ATOM 999 O O . ASN A 1 122 ? 6.581 -9.512 14.875 1.00 58.88 122 ASN A O 1
ATOM 1003 N N . ILE A 1 123 ? 7.556 -8.493 13.129 1.00 69.88 123 ILE A N 1
ATOM 1004 C CA . ILE A 1 123 ? 6.559 -8.960 12.154 1.00 69.88 123 ILE A CA 1
ATOM 1005 C C . ILE A 1 123 ? 7.246 -9.826 11.107 1.00 69.88 123 ILE A C 1
ATOM 1007 O O . ILE A 1 123 ? 8.088 -9.356 10.351 1.00 69.88 123 ILE A O 1
ATOM 1011 N N . GLU A 1 124 ? 6.832 -11.089 11.044 1.00 78.69 124 GLU A N 1
ATOM 1012 C CA . GLU A 1 124 ? 7.277 -12.029 10.018 1.00 78.69 124 GLU A CA 1
ATOM 1013 C C . GLU A 1 124 ? 6.982 -11.480 8.615 1.00 78.69 124 GLU A C 1
ATOM 1015 O O . GLU A 1 124 ? 5.870 -11.038 8.311 1.00 78.69 124 GLU A O 1
ATOM 1020 N N . GLU A 1 125 ? 7.973 -11.550 7.733 1.00 77.69 125 GLU A N 1
ATOM 1021 C CA . GLU A 1 1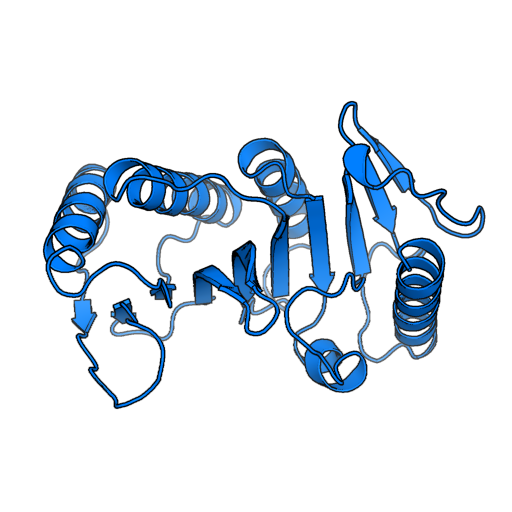25 ? 7.882 -11.086 6.347 1.00 77.69 125 GLU A CA 1
ATOM 1022 C C . GLU A 1 125 ? 6.733 -11.723 5.566 1.00 77.69 125 GLU A C 1
ATOM 1024 O O . GLU A 1 125 ? 6.083 -11.050 4.768 1.00 77.69 125 GLU A O 1
ATOM 1029 N N . GLU A 1 126 ? 6.426 -12.992 5.841 1.00 82.94 126 GLU A N 1
ATOM 1030 C CA . GLU A 1 126 ? 5.279 -13.686 5.255 1.00 82.94 126 GLU A CA 1
ATOM 1031 C C . GLU A 1 126 ? 3.957 -12.992 5.615 1.00 82.94 126 GLU A C 1
ATOM 1033 O O . GLU A 1 126 ? 3.118 -12.775 4.741 1.00 82.94 126 GLU A O 1
ATOM 1038 N N . LYS A 1 127 ? 3.786 -12.552 6.870 1.00 84.44 127 LYS A N 1
ATOM 1039 C CA . LYS A 1 127 ? 2.600 -11.787 7.292 1.00 84.44 127 LYS A CA 1
ATOM 1040 C C . LYS A 1 127 ? 2.545 -10.426 6.614 1.00 84.44 127 LYS A C 1
ATOM 1042 O O . LYS A 1 127 ? 1.473 -9.989 6.206 1.00 84.44 127 LYS A O 1
ATOM 1047 N N . MET A 1 128 ? 3.691 -9.768 6.443 1.00 85.25 128 MET A N 1
ATOM 1048 C CA . MET A 1 128 ? 3.770 -8.500 5.712 1.00 85.25 128 MET A CA 1
ATOM 1049 C C . MET A 1 128 ? 3.406 -8.662 4.236 1.00 85.25 128 MET A C 1
ATOM 1051 O O . MET A 1 128 ? 2.667 -7.840 3.691 1.00 85.25 128 MET A O 1
ATOM 1055 N N . PHE A 1 129 ? 3.883 -9.727 3.594 1.00 88.00 129 PHE A N 1
ATOM 1056 C CA . PHE A 1 129 ? 3.543 -10.045 2.215 1.00 88.00 129 PHE A CA 1
ATOM 1057 C C . PHE A 1 129 ? 2.058 -10.407 2.072 1.00 88.00 129 PHE A C 1
ATOM 1059 O O . PHE A 1 129 ? 1.377 -9.859 1.208 1.00 88.00 129 PHE A O 1
ATOM 1066 N N . ASN A 1 130 ? 1.513 -11.244 2.956 1.00 90.38 130 ASN A N 1
ATOM 1067 C CA . ASN A 1 130 ? 0.091 -11.594 2.964 1.00 90.38 130 ASN A CA 1
ATOM 1068 C C . ASN A 1 130 ? -0.801 -10.367 3.197 1.00 90.38 130 ASN A C 1
ATOM 1070 O O . ASN A 1 130 ? -1.789 -10.175 2.480 1.00 90.38 130 ASN A O 1
ATOM 1074 N N . LEU A 1 131 ? -0.419 -9.489 4.132 1.00 91.25 131 LEU A N 1
ATOM 1075 C CA . LEU A 1 131 ? -1.073 -8.199 4.336 1.00 91.25 131 LEU A CA 1
ATOM 1076 C C . LEU A 1 131 ? -1.055 -7.375 3.047 1.00 91.25 131 LEU A C 1
ATOM 1078 O O . LEU A 1 131 ? -2.093 -6.883 2.608 1.00 91.25 131 LEU A O 1
ATOM 1082 N N . PHE A 1 132 ? 0.112 -7.249 2.416 1.00 92.62 132 PHE A N 1
ATOM 1083 C CA . PHE A 1 132 ? 0.265 -6.516 1.165 1.00 92.62 132 PHE A CA 1
ATOM 1084 C C . PHE A 1 132 ? -0.650 -7.062 0.065 1.00 92.62 132 PHE A C 1
ATOM 1086 O O . PHE A 1 132 ? -1.358 -6.281 -0.572 1.00 92.62 132 PHE A O 1
ATOM 1093 N N . MET A 1 133 ? -0.717 -8.385 -0.101 1.00 94.44 133 MET A N 1
ATOM 1094 C CA . MET A 1 133 ? -1.595 -9.045 -1.072 1.00 94.44 133 MET A CA 1
ATOM 1095 C C . MET A 1 133 ? -3.082 -8.739 -0.821 1.00 94.44 133 MET A C 1
ATOM 1097 O O . MET A 1 133 ? -3.799 -8.351 -1.746 1.00 94.44 133 MET A O 1
ATOM 1101 N N . LYS A 1 134 ? -3.544 -8.811 0.434 1.00 94.75 134 LYS A N 1
ATOM 1102 C CA . LYS A 1 134 ? -4.930 -8.458 0.803 1.00 94.75 134 LYS A CA 1
ATOM 1103 C C . LYS A 1 134 ? -5.242 -6.982 0.552 1.00 94.75 134 LYS A C 1
ATOM 1105 O O . LYS A 1 134 ? -6.334 -6.632 0.093 1.00 94.75 134 LYS A O 1
ATOM 1110 N N . LEU A 1 135 ? -4.278 -6.105 0.832 1.00 92.75 135 LEU A N 1
ATOM 1111 C CA . LEU A 1 135 ? -4.415 -4.668 0.618 1.00 92.75 135 LEU A CA 1
ATOM 1112 C C . LEU A 1 135 ? -4.494 -4.315 -0.871 1.00 92.75 135 LEU A C 1
ATOM 1114 O O . LEU A 1 135 ? -5.349 -3.511 -1.239 1.00 92.75 135 LEU A O 1
ATOM 1118 N N . ILE A 1 136 ? -3.674 -4.914 -1.743 1.00 94.25 136 ILE A N 1
ATOM 1119 C CA . ILE A 1 136 ? -3.758 -4.646 -3.191 1.00 94.25 136 ILE A CA 1
ATOM 1120 C C . ILE A 1 136 ? -5.060 -5.183 -3.800 1.00 94.25 136 ILE A C 1
ATOM 1122 O O . ILE A 1 136 ? -5.627 -4.538 -4.683 1.00 94.25 136 ILE A O 1
ATOM 1126 N N . GLU A 1 137 ? -5.568 -6.319 -3.317 1.00 92.44 137 GLU A N 1
ATOM 1127 C CA . GLU A 1 137 ? -6.845 -6.882 -3.766 1.00 92.44 137 GLU A CA 1
ATOM 1128 C C . GLU A 1 137 ? -8.025 -5.982 -3.381 1.00 92.44 137 GLU A C 1
ATOM 1130 O O . GLU A 1 137 ? -8.919 -5.738 -4.196 1.00 92.44 137 GLU A O 1
ATOM 1135 N N . THR A 1 138 ? -7.988 -5.439 -2.163 1.00 89.25 138 THR A N 1
ATOM 1136 C CA . THR A 1 138 ? -9.051 -4.592 -1.612 1.00 89.25 138 THR A CA 1
ATOM 1137 C C . THR A 1 138 ? -9.008 -3.173 -2.169 1.00 89.25 138 THR A C 1
ATOM 1139 O O . THR A 1 138 ? -10.023 -2.630 -2.602 1.00 89.25 138 THR A O 1
ATOM 1142 N N . PHE A 1 139 ? -7.833 -2.542 -2.151 1.00 86.56 139 PHE A N 1
ATOM 1143 C CA . PHE A 1 139 ? -7.681 -1.137 -2.522 1.00 86.56 139 PHE A CA 1
ATOM 1144 C C . PHE A 1 139 ? -7.654 -0.936 -4.044 1.00 86.56 139 PHE A C 1
ATOM 1146 O O . PHE A 1 139 ? -8.025 0.135 -4.536 1.00 86.56 139 PHE A O 1
ATOM 1153 N N . ARG A 1 140 ? -7.247 -1.970 -4.799 1.00 89.19 140 ARG A N 1
ATOM 1154 C CA . ARG A 1 140 ? -7.000 -1.911 -6.250 1.00 89.19 140 ARG A CA 1
ATOM 1155 C C . ARG A 1 140 ? -6.155 -0.681 -6.616 1.00 89.19 140 ARG A C 1
ATOM 1157 O O . ARG A 1 140 ? -6.637 0.206 -7.331 1.00 89.19 140 ARG A O 1
ATOM 1164 N N . PRO A 1 141 ? -4.928 -0.573 -6.065 1.00 89.50 141 PRO A N 1
ATOM 1165 C CA . PRO A 1 141 ? -4.042 0.534 -6.379 1.00 89.50 141 PRO A CA 1
ATOM 1166 C C . PRO A 1 141 ? -3.640 0.496 -7.853 1.00 89.50 141 PRO A C 1
ATOM 1168 O O . PRO A 1 141 ? -3.603 -0.555 -8.478 1.00 89.50 141 PRO A O 1
ATOM 1171 N N . THR A 1 142 ? -3.238 1.642 -8.386 1.00 89.06 142 THR A N 1
ATOM 1172 C CA . THR A 1 142 ? -2.430 1.689 -9.614 1.00 89.06 142 THR A CA 1
ATOM 1173 C C . THR A 1 142 ? -0.988 1.248 -9.353 1.00 89.06 142 THR A C 1
ATOM 1175 O O . THR A 1 142 ? -0.338 0.689 -10.231 1.00 89.06 142 THR A O 1
ATOM 1178 N N . HIS A 1 143 ? -0.493 1.490 -8.139 1.00 90.31 143 HIS A N 1
ATOM 1179 C CA . HIS A 1 143 ? 0.869 1.190 -7.721 1.00 90.31 143 HIS A CA 1
ATOM 1180 C C . HIS A 1 143 ? 0.924 0.939 -6.208 1.00 90.31 143 HIS A C 1
ATOM 1182 O O . HIS A 1 143 ? 0.279 1.662 -5.449 1.00 90.31 143 HIS A O 1
ATOM 1188 N N . ALA A 1 144 ? 1.701 -0.047 -5.759 1.00 92.44 144 ALA A N 1
ATOM 1189 C CA . ALA A 1 144 ? 1.961 -0.261 -4.340 1.00 92.44 144 ALA A CA 1
ATOM 1190 C C . ALA A 1 144 ? 3.373 -0.767 -4.060 1.00 92.44 144 ALA A C 1
ATOM 1192 O O . ALA A 1 144 ? 3.981 -1.390 -4.919 1.00 92.44 144 ALA A O 1
ATOM 1193 N N . THR A 1 145 ? 3.875 -0.550 -2.848 1.00 91.69 145 THR A N 1
ATOM 1194 C CA . THR A 1 145 ? 5.230 -0.949 -2.462 1.00 91.69 145 THR A CA 1
ATOM 1195 C C . THR A 1 145 ? 5.351 -1.274 -0.973 1.00 91.69 145 THR A C 1
ATOM 1197 O O . THR A 1 145 ? 4.692 -0.644 -0.141 1.00 91.69 145 THR A O 1
ATOM 1200 N N . ILE A 1 146 ? 6.204 -2.248 -0.648 1.00 89.62 146 ILE A N 1
ATOM 1201 C CA . ILE A 1 146 ? 6.757 -2.505 0.684 1.00 89.62 146 ILE A CA 1
ATOM 1202 C C . ILE A 1 146 ? 8.210 -2.030 0.675 1.00 89.62 146 ILE A C 1
ATOM 1204 O O . ILE A 1 146 ? 9.009 -2.521 -0.117 1.00 89.62 146 ILE A O 1
ATOM 1208 N N . THR A 1 147 ? 8.578 -1.108 1.561 1.00 84.81 147 THR A N 1
ATOM 1209 C CA . THR A 1 147 ? 9.961 -0.614 1.681 1.00 84.81 147 THR A CA 1
ATOM 1210 C C . THR A 1 147 ? 10.348 -0.335 3.130 1.00 84.81 147 THR A C 1
ATOM 1212 O O . THR A 1 147 ? 9.477 -0.189 3.993 1.00 84.81 147 THR A O 1
ATOM 1215 N N . HIS A 1 148 ? 11.642 -0.196 3.401 1.00 79.81 148 HIS A N 1
ATOM 1216 C CA . HIS A 1 148 ? 12.130 0.318 4.677 1.00 79.81 148 HIS A CA 1
ATOM 1217 C C . HIS A 1 148 ? 11.942 1.839 4.754 1.00 79.81 148 HIS A C 1
ATOM 1219 O O . HIS A 1 148 ? 12.122 2.527 3.751 1.00 79.81 148 HIS A O 1
ATOM 1225 N N . SER A 1 149 ? 11.571 2.374 5.924 1.00 74.00 149 SER A N 1
ATOM 1226 C CA . SER A 1 149 ? 11.401 3.828 6.095 1.00 74.00 149 SER A CA 1
ATOM 1227 C C . SER A 1 149 ? 12.686 4.591 5.808 1.00 74.00 149 SER A C 1
ATOM 1229 O O . SER A 1 149 ? 12.629 5.679 5.271 1.00 74.00 149 SER A O 1
ATOM 1231 N N . ASP A 1 150 ? 13.842 4.009 6.100 1.00 73.56 150 ASP A N 1
ATOM 1232 C CA . ASP A 1 150 ? 15.116 4.715 5.926 1.00 73.56 150 ASP A CA 1
ATOM 1233 C C . ASP A 1 150 ? 15.512 4.830 4.444 1.00 73.56 150 ASP A C 1
ATOM 1235 O O . ASP A 1 150 ? 16.221 5.754 4.063 1.00 73.56 150 ASP A O 1
ATOM 1239 N N . LEU A 1 151 ? 14.971 3.957 3.580 1.00 72.62 151 LEU A N 1
ATOM 1240 C CA . LEU A 1 151 ? 15.113 4.096 2.127 1.00 72.62 151 LEU A CA 1
ATOM 1241 C C . LEU A 1 151 ? 14.187 5.131 1.524 1.00 72.62 151 LEU A C 1
ATOM 1243 O O . LEU A 1 151 ? 14.371 5.480 0.363 1.00 72.62 151 LEU A O 1
ATOM 1247 N N . VAL A 1 152 ? 13.166 5.571 2.261 1.00 69.12 152 VAL A N 1
ATOM 1248 C CA . VAL A 1 152 ? 12.267 6.630 1.805 1.00 69.12 152 VAL A CA 1
ATOM 1249 C C . VAL A 1 152 ? 13.169 7.813 1.487 1.00 69.12 152 VAL A C 1
ATOM 1251 O O . VAL A 1 152 ? 13.334 8.103 0.319 1.00 69.12 152 VAL A O 1
ATOM 1254 N N . ASP A 1 153 ? 13.933 8.353 2.426 1.00 63.66 153 ASP A N 1
ATOM 1255 C CA . ASP A 1 153 ? 14.766 9.532 2.149 1.00 63.66 153 ASP A CA 1
ATOM 1256 C C . ASP A 1 153 ? 15.894 9.304 1.114 1.00 63.66 153 ASP A C 1
ATOM 1258 O O . ASP A 1 153 ? 16.201 10.214 0.346 1.00 63.66 153 ASP A O 1
ATOM 1262 N N . GLU A 1 154 ? 16.477 8.100 1.021 1.00 57.38 154 GLU A N 1
ATOM 1263 C CA . GLU A 1 154 ? 17.534 7.795 0.033 1.00 57.38 154 GLU A CA 1
ATOM 1264 C C . GLU A 1 154 ? 17.012 7.626 -1.402 1.00 57.38 154 GLU A C 1
ATOM 1266 O O . GLU A 1 154 ? 17.684 7.992 -2.367 1.00 57.38 154 GLU A O 1
ATOM 1271 N N . ILE A 1 155 ? 15.804 7.083 -1.561 1.00 60.47 155 ILE A N 1
ATOM 1272 C CA . ILE A 1 155 ? 15.129 6.969 -2.859 1.00 60.47 155 ILE A CA 1
ATOM 1273 C C . ILE A 1 155 ? 14.479 8.316 -3.219 1.00 60.47 155 ILE A C 1
ATOM 1275 O O . ILE A 1 155 ? 14.241 8.591 -4.404 1.00 60.47 155 ILE A O 1
ATOM 1279 N N . ILE A 1 156 ? 14.175 9.157 -2.215 1.00 53.66 156 ILE A N 1
ATOM 1280 C CA . ILE A 1 156 ? 13.213 10.247 -2.326 1.00 53.66 156 ILE A CA 1
ATOM 1281 C C . ILE A 1 156 ? 13.813 11.647 -2.432 1.00 53.66 156 ILE A C 1
ATOM 1283 O O . ILE A 1 156 ? 14.022 12.348 -1.453 1.00 53.66 156 ILE A O 1
ATOM 1287 N N . ASP A 1 157 ? 13.846 12.137 -3.669 1.00 52.06 157 ASP A N 1
ATOM 1288 C CA . ASP A 1 157 ? 13.736 13.566 -3.997 1.00 52.06 157 ASP A CA 1
ATOM 1289 C C . ASP A 1 157 ? 12.288 13.916 -4.457 1.00 52.06 157 ASP A C 1
ATOM 1291 O O . ASP A 1 157 ? 12.073 14.547 -5.492 1.00 52.06 157 ASP A O 1
ATOM 1295 N N . PHE A 1 158 ? 11.234 13.396 -3.794 1.00 53.78 158 PHE A N 1
ATOM 1296 C CA . PHE A 1 158 ? 9.907 13.259 -4.444 1.00 53.78 158 PHE A CA 1
ATOM 1297 C C . PHE A 1 158 ? 9.080 14.530 -4.556 1.00 53.78 158 PHE A C 1
ATOM 1299 O O . PHE A 1 158 ? 8.715 15.195 -3.584 1.00 53.78 158 PHE A O 1
ATOM 1306 N N . LYS A 1 159 ? 8.537 14.667 -5.766 1.00 50.56 159 LYS A N 1
ATOM 1307 C CA . LYS A 1 159 ? 7.190 15.180 -6.006 1.00 50.56 159 LYS A CA 1
ATOM 1308 C C . LYS A 1 159 ? 6.161 14.085 -5.691 1.00 50.56 159 LYS A C 1
ATOM 1310 O O . LYS A 1 159 ? 6.329 12.927 -6.074 1.00 50.56 159 LYS A O 1
ATOM 1315 N N . SER A 1 160 ? 5.074 14.449 -5.010 1.00 49.25 160 SER A N 1
ATOM 1316 C CA . SER A 1 160 ? 3.895 13.584 -4.860 1.00 49.25 160 SER A CA 1
ATOM 1317 C C . SER A 1 160 ? 3.455 13.054 -6.236 1.00 49.25 160 SER A C 1
ATOM 1319 O O . SER A 1 160 ? 3.399 13.848 -7.175 1.00 49.25 160 SER A O 1
ATOM 1321 N N . GLY A 1 161 ? 3.197 11.746 -6.351 1.00 54.78 161 GLY A N 1
ATOM 1322 C CA . GLY A 1 161 ? 2.565 11.133 -7.535 1.00 54.78 161 GLY A CA 1
ATOM 1323 C C . GLY A 1 161 ? 3.470 10.247 -8.397 1.00 54.78 161 GLY A C 1
ATOM 1324 O O . GLY A 1 161 ? 2.987 9.505 -9.261 1.00 54.78 161 GLY A O 1
ATOM 1325 N N . GLU A 1 162 ? 4.780 10.259 -8.151 1.00 69.25 162 GLU A N 1
ATOM 1326 C CA . GLU A 1 162 ? 5.721 9.408 -8.881 1.00 69.25 162 GLU A CA 1
ATOM 1327 C C . GLU A 1 162 ? 5.678 7.940 -8.417 1.00 69.25 162 GLU A C 1
ATOM 1329 O O . GLU A 1 162 ? 5.424 7.625 -7.246 1.00 69.25 162 GLU A O 1
ATOM 1334 N N . ILE A 1 163 ? 5.898 7.032 -9.375 1.00 72.56 163 ILE A N 1
ATOM 1335 C CA . ILE A 1 163 ? 6.028 5.590 -9.129 1.00 72.56 163 ILE A CA 1
ATOM 1336 C C . ILE A 1 163 ? 7.431 5.329 -8.602 1.00 72.56 163 ILE A C 1
ATOM 1338 O O . ILE A 1 163 ? 8.403 5.836 -9.160 1.00 72.56 163 ILE A O 1
ATOM 1342 N N . TRP A 1 164 ? 7.522 4.530 -7.546 1.00 79.56 164 TRP A N 1
ATOM 1343 C CA . TRP A 1 164 ? 8.785 4.171 -6.925 1.00 79.56 164 TRP A CA 1
ATOM 1344 C C . TRP A 1 164 ? 8.682 2.837 -6.222 1.00 79.56 164 TRP A C 1
ATOM 1346 O O . TRP A 1 164 ? 7.635 2.497 -5.681 1.00 79.56 164 TRP A O 1
ATOM 1356 N N . THR A 1 165 ? 9.756 2.070 -6.249 1.00 87.62 165 THR A N 1
ATOM 1357 C CA . THR A 1 165 ? 9.730 0.671 -5.842 1.00 87.62 165 THR A CA 1
ATOM 1358 C C . THR A 1 165 ? 10.315 0.475 -4.463 1.00 87.62 165 THR A C 1
ATOM 1360 O O . THR A 1 165 ? 11.043 1.307 -3.936 1.00 87.62 165 THR A O 1
ATOM 1363 N N . GLY A 1 166 ? 9.973 -0.648 -3.861 1.00 88.75 166 GLY A N 1
ATOM 1364 C CA . GLY A 1 166 ? 10.589 -1.120 -2.632 1.00 88.75 166 GLY A CA 1
ATOM 1365 C C . GLY A 1 166 ? 11.039 -2.555 -2.806 1.00 88.75 166 GLY A C 1
ATOM 1366 O O . GLY A 1 166 ? 11.199 -3.033 -3.931 1.00 88.75 166 GLY A O 1
ATOM 1367 N N . TRP A 1 167 ? 11.204 -3.256 -1.694 1.00 88.25 167 TRP A N 1
ATOM 1368 C CA . TRP A 1 167 ? 11.505 -4.680 -1.687 1.00 88.25 167 TRP A CA 1
ATOM 1369 C C . TRP A 1 167 ? 10.488 -5.484 -2.511 1.00 88.25 167 TRP A C 1
ATOM 1371 O O . TRP A 1 167 ? 10.871 -6.252 -3.396 1.00 88.25 167 TRP A O 1
ATOM 1381 N N . VAL A 1 168 ? 9.197 -5.224 -2.288 1.00 91.88 168 VAL A N 1
ATOM 1382 C CA . VAL A 1 168 ? 8.084 -5.792 -3.057 1.00 91.88 168 VAL A CA 1
ATOM 1383 C C . VAL A 1 168 ? 7.284 -4.651 -3.663 1.00 91.88 168 VAL A C 1
ATOM 1385 O O . VAL A 1 168 ? 6.918 -3.716 -2.955 1.00 91.88 168 VAL A O 1
ATOM 1388 N N . THR A 1 169 ? 6.995 -4.717 -4.960 1.00 93.44 169 THR A N 1
ATOM 1389 C CA . THR A 1 169 ? 6.266 -3.665 -5.683 1.00 93.44 169 THR A CA 1
ATOM 1390 C C . THR A 1 169 ? 5.136 -4.252 -6.513 1.00 93.44 169 THR A C 1
ATOM 1392 O O . THR A 1 169 ? 5.357 -5.142 -7.320 1.00 93.44 169 THR A O 1
ATOM 1395 N N . PHE A 1 170 ? 3.926 -3.723 -6.379 1.00 94.75 170 PHE A N 1
ATOM 1396 C CA . PHE A 1 170 ? 2.803 -4.026 -7.259 1.00 94.75 170 PHE A CA 1
ATOM 1397 C C . PHE A 1 170 ? 2.602 -2.921 -8.301 1.00 94.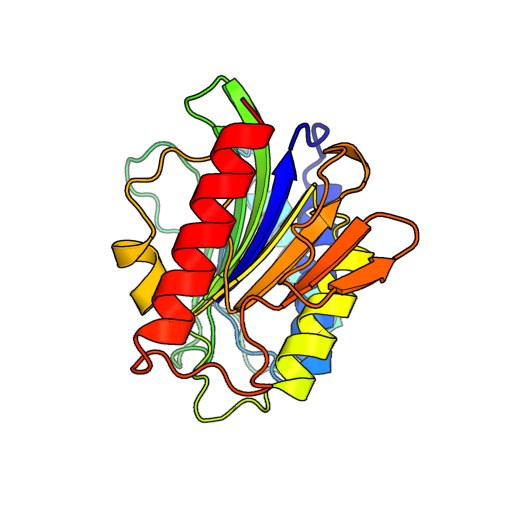75 170 PHE A C 1
ATOM 1399 O O . PHE A 1 170 ? 2.624 -1.732 -7.974 1.00 94.75 170 PHE A O 1
ATOM 1406 N N . ILE A 1 171 ? 2.320 -3.321 -9.540 1.00 93.06 171 ILE A N 1
ATOM 1407 C CA . ILE A 1 171 ? 1.987 -2.433 -10.659 1.00 93.06 171 ILE A CA 1
ATOM 1408 C C . ILE A 1 171 ? 0.699 -2.928 -11.321 1.00 93.06 171 ILE A C 1
ATOM 1410 O O . ILE A 1 171 ? 0.622 -4.094 -11.713 1.00 93.06 171 ILE A O 1
ATOM 1414 N N . SER A 1 172 ? -0.296 -2.044 -11.469 1.00 92.88 172 SER A N 1
ATOM 1415 C CA . SER A 1 172 ? -1.543 -2.357 -12.183 1.00 92.88 172 SER A CA 1
ATOM 1416 C C . SER A 1 172 ? -1.298 -2.578 -13.678 1.00 92.88 172 SER A C 1
ATOM 1418 O O . SER A 1 172 ? -0.467 -1.900 -14.289 1.00 92.88 172 SER A O 1
ATOM 1420 N N . ASN A 1 173 ? -2.093 -3.462 -14.287 1.00 91.62 173 ASN A N 1
ATOM 1421 C CA . ASN A 1 173 ? -2.131 -3.640 -15.742 1.00 91.62 173 ASN A CA 1
ATOM 1422 C C . ASN A 1 173 ? -2.481 -2.337 -16.486 1.00 91.62 173 ASN A C 1
ATOM 1424 O O . ASN A 1 173 ? -2.055 -2.160 -17.625 1.00 91.62 173 ASN A O 1
ATOM 1428 N N . ASP A 1 174 ? -3.161 -1.393 -15.826 1.00 86.88 174 ASP A N 1
ATOM 1429 C CA . ASP A 1 174 ? -3.510 -0.080 -16.391 1.00 86.88 174 ASP A CA 1
ATOM 1430 C C . ASP A 1 174 ? -2.285 0.754 -16.792 1.00 86.88 174 ASP A C 1
ATOM 1432 O O . ASP A 1 174 ? -2.384 1.648 -17.629 1.00 86.88 174 ASP A O 1
ATOM 1436 N N . LEU A 1 175 ? -1.125 0.489 -16.183 1.00 83.81 175 LEU A N 1
ATOM 1437 C CA . LEU A 1 175 ? 0.111 1.207 -16.488 1.00 83.81 175 LEU A CA 1
ATOM 1438 C C . LEU A 1 175 ? 0.847 0.628 -17.704 1.00 83.81 175 LEU A C 1
ATOM 1440 O O . LEU A 1 175 ? 1.756 1.280 -18.209 1.00 83.81 175 LEU A O 1
ATOM 1444 N N . ASN A 1 176 ? 0.462 -0.567 -18.172 1.00 84.38 176 ASN A N 1
ATOM 1445 C CA . ASN A 1 176 ? 1.058 -1.264 -19.316 1.00 84.38 176 ASN A CA 1
ATOM 1446 C C . ASN A 1 176 ? 2.601 -1.287 -19.288 1.00 84.38 176 ASN A C 1
ATOM 1448 O O . ASN A 1 176 ? 3.266 -0.945 -20.266 1.00 84.38 176 ASN A O 1
ATOM 1452 N N . ILE A 1 177 ? 3.171 -1.649 -18.134 1.00 83.94 177 ILE A N 1
ATOM 1453 C CA . ILE A 1 177 ? 4.622 -1.689 -17.935 1.00 83.94 177 ILE A CA 1
ATOM 1454 C C . ILE A 1 177 ? 5.144 -3.121 -18.072 1.00 83.94 177 ILE A C 1
ATOM 1456 O O . ILE A 1 177 ? 4.678 -4.058 -17.405 1.00 83.94 177 ILE A O 1
ATOM 1460 N N . ASP A 1 178 ? 6.177 -3.265 -18.898 1.00 87.25 178 ASP A N 1
ATOM 1461 C CA . ASP A 1 178 ? 6.976 -4.479 -18.986 1.00 87.25 178 ASP A CA 1
ATOM 1462 C C . ASP A 1 178 ? 8.025 -4.516 -17.882 1.00 87.25 178 ASP A C 1
ATOM 1464 O O . ASP A 1 178 ? 8.802 -3.577 -17.694 1.00 87.25 178 ASP A O 1
ATOM 1468 N N . VAL A 1 179 ? 8.044 -5.625 -17.146 1.00 85.88 179 VAL A N 1
ATOM 1469 C CA . VAL A 1 179 ? 8.988 -5.856 -16.053 1.00 85.88 179 VAL A CA 1
ATOM 1470 C C . VAL A 1 179 ? 10.285 -6.404 -16.650 1.00 85.88 179 VAL A C 1
ATOM 1472 O O . VAL A 1 179 ? 10.224 -7.391 -17.389 1.00 85.88 179 VAL A O 1
ATOM 1475 N N . PRO A 1 180 ? 11.459 -5.813 -16.355 1.00 87.19 180 PRO A N 1
ATOM 1476 C CA . PRO A 1 180 ? 12.730 -6.339 -16.835 1.00 87.19 180 PRO A CA 1
ATOM 1477 C C . PRO A 1 180 ? 12.924 -7.798 -16.413 1.00 87.19 180 PRO A C 1
ATOM 1479 O O . PRO A 1 180 ? 12.679 -8.151 -15.261 1.00 87.19 180 PRO A O 1
ATOM 1482 N N . SER A 1 181 ? 13.426 -8.639 -17.321 1.00 86.88 181 SER A N 1
ATOM 1483 C CA . SER A 1 181 ? 13.538 -10.094 -17.119 1.00 86.88 181 SER A CA 1
ATOM 1484 C C . SER A 1 181 ? 14.437 -10.518 -15.954 1.00 86.88 181 SER A C 1
ATOM 1486 O O . SER A 1 181 ? 14.411 -11.680 -15.564 1.00 86.88 181 SER A O 1
ATOM 1488 N N . ARG A 1 182 ? 15.255 -9.600 -15.425 1.00 86.75 182 ARG A N 1
ATOM 1489 C CA . ARG A 1 182 ? 16.100 -9.843 -14.249 1.00 86.75 182 ARG A CA 1
ATOM 1490 C C . ARG A 1 182 ? 15.314 -9.901 -12.936 1.00 86.75 182 ARG A C 1
ATOM 1492 O O . ARG A 1 182 ? 15.828 -10.442 -11.969 1.00 86.75 182 ARG A O 1
ATOM 1499 N N . TYR A 1 183 ? 14.096 -9.357 -12.895 1.00 89.00 183 TYR A N 1
ATOM 1500 C CA . TYR A 1 183 ? 13.263 -9.370 -11.695 1.00 89.00 183 TYR A CA 1
ATOM 1501 C C . TYR A 1 183 ? 12.318 -10.565 -11.691 1.00 89.00 183 TYR A C 1
ATOM 1503 O O . TYR A 1 183 ? 11.709 -10.902 -12.710 1.00 89.00 183 TYR A O 1
ATOM 1511 N N . LYS A 1 184 ? 12.136 -11.166 -10.514 1.00 90.06 184 LYS A N 1
ATOM 1512 C CA . LYS A 1 184 ? 11.073 -12.149 -10.286 1.00 90.06 184 LYS A CA 1
ATOM 1513 C C . LYS A 1 184 ? 9.749 -11.417 -10.118 1.00 90.06 184 LYS A C 1
ATOM 1515 O O . LYS A 1 184 ? 9.691 -10.360 -9.487 1.00 90.06 184 LYS A O 1
ATOM 1520 N N . TYR A 1 185 ? 8.680 -11.983 -10.666 1.00 92.25 185 TYR A N 1
ATOM 1521 C CA . TYR A 1 185 ? 7.345 -11.433 -10.488 1.00 92.25 185 TYR A CA 1
ATOM 1522 C C . TYR A 1 185 ? 6.259 -12.507 -10.476 1.00 92.25 185 TYR A C 1
ATOM 1524 O O . TYR A 1 185 ? 6.395 -13.574 -11.074 1.00 92.25 185 TYR A O 1
ATOM 1532 N N . LEU A 1 186 ? 5.163 -12.188 -9.796 1.00 92.94 186 LEU A N 1
ATOM 1533 C CA . LEU A 1 186 ? 3.915 -12.937 -9.797 1.00 92.94 186 LEU A CA 1
ATOM 1534 C C . LEU A 1 186 ? 2.899 -12.183 -10.652 1.00 92.94 186 LEU A C 1
ATOM 1536 O O . LEU A 1 186 ? 2.696 -10.980 -10.468 1.00 92.94 186 LEU A O 1
ATOM 1540 N N . ASN A 1 187 ? 2.258 -12.892 -11.578 1.00 93.12 187 ASN A N 1
ATOM 1541 C CA . ASN A 1 187 ? 1.158 -12.341 -12.360 1.00 93.12 187 ASN A CA 1
ATOM 1542 C C . ASN A 1 187 ? -0.148 -12.465 -11.576 1.00 93.12 187 ASN A C 1
ATOM 1544 O O . ASN A 1 187 ? -0.473 -13.537 -11.068 1.00 93.12 187 ASN A O 1
ATOM 1548 N N . LEU A 1 188 ? -0.897 -11.371 -11.533 1.00 93.69 188 LEU A N 1
ATOM 1549 C CA . LEU A 1 188 ? -2.271 -11.299 -11.062 1.00 93.69 188 LEU A CA 1
ATOM 1550 C C . LEU A 1 188 ? -3.155 -10.865 -12.235 1.00 93.69 188 LEU A C 1
ATOM 1552 O O . LEU A 1 188 ? -2.694 -10.186 -13.154 1.00 93.69 188 LEU A O 1
ATOM 1556 N N . ASP A 1 189 ? -4.451 -11.162 -12.172 1.00 93.44 189 ASP A N 1
ATOM 1557 C CA . ASP A 1 189 ? -5.398 -10.782 -13.235 1.00 93.44 189 ASP A CA 1
ATOM 1558 C C . ASP A 1 189 ? -5.438 -9.262 -13.499 1.00 93.44 189 ASP A C 1
ATOM 1560 O O . ASP A 1 189 ? -5.804 -8.808 -14.582 1.00 93.44 189 ASP A O 1
ATOM 1564 N N . TYR A 1 190 ? -5.045 -8.459 -12.508 1.00 92.31 190 TYR A N 1
ATOM 1565 C CA . TYR A 1 190 ? -5.114 -6.996 -12.516 1.00 92.31 190 TYR A CA 1
ATOM 1566 C C . TYR A 1 190 ? -3.749 -6.308 -12.361 1.00 92.31 190 TYR A C 1
ATOM 1568 O O . TYR A 1 190 ? -3.695 -5.088 -12.213 1.00 92.31 190 TYR A O 1
ATOM 1576 N N . GLY A 1 191 ? -2.642 -7.052 -12.389 1.00 94.06 191 GLY A N 1
ATOM 1577 C CA . GLY A 1 191 ? -1.312 -6.458 -12.280 1.00 94.06 191 GLY A CA 1
ATOM 1578 C C . GLY A 1 191 ? -0.204 -7.468 -12.031 1.00 94.06 191 GLY A C 1
ATOM 1579 O O . GLY A 1 191 ? -0.386 -8.674 -12.161 1.00 94.06 191 GLY A O 1
ATOM 1580 N N . LYS A 1 192 ? 0.966 -6.966 -11.648 1.00 94.75 192 LYS A N 1
ATOM 1581 C CA . LYS A 1 192 ? 2.152 -7.780 -11.361 1.00 94.75 192 LYS A CA 1
ATOM 1582 C C . LYS A 1 192 ? 2.725 -7.391 -10.009 1.00 94.75 192 LYS A C 1
ATOM 1584 O O . LYS A 1 192 ? 2.816 -6.201 -9.714 1.00 94.75 192 LYS A O 1
ATOM 1589 N N . VAL A 1 193 ? 3.132 -8.378 -9.216 1.00 94.94 193 VAL A N 1
ATOM 1590 C CA . VAL A 1 193 ? 3.913 -8.180 -7.985 1.00 94.94 193 VAL A CA 1
ATOM 1591 C C . VAL A 1 193 ? 5.359 -8.536 -8.285 1.00 94.94 193 VAL A C 1
ATOM 1593 O O . VAL A 1 193 ? 5.639 -9.660 -8.677 1.00 94.94 193 VAL A O 1
ATOM 1596 N N . ILE A 1 194 ? 6.258 -7.575 -8.138 1.00 93.44 194 ILE A N 1
ATOM 1597 C CA . ILE A 1 194 ? 7.666 -7.617 -8.523 1.00 93.44 194 ILE A CA 1
ATOM 1598 C C . ILE A 1 194 ? 8.509 -7.650 -7.252 1.00 93.44 194 ILE A C 1
ATOM 1600 O O . ILE A 1 194 ? 8.268 -6.868 -6.331 1.00 93.44 194 ILE A O 1
ATOM 1604 N N . PHE A 1 195 ? 9.509 -8.522 -7.231 1.00 91.06 195 PHE A N 1
ATOM 1605 C CA . PHE A 1 195 ? 10.483 -8.628 -6.152 1.00 91.06 195 PHE A CA 1
ATOM 1606 C C . PHE A 1 195 ? 11.794 -8.007 -6.621 1.00 91.06 195 PHE A C 1
ATOM 1608 O O . PHE A 1 195 ? 12.364 -8.443 -7.625 1.00 91.06 195 PHE A O 1
ATOM 1615 N N . SER A 1 196 ? 12.248 -6.972 -5.914 1.00 87.19 196 SER A N 1
ATOM 1616 C CA . SER A 1 196 ? 13.487 -6.261 -6.255 1.00 87.19 196 SER A CA 1
ATOM 1617 C C . SER A 1 196 ? 14.735 -7.059 -5.876 1.00 87.19 196 SER A C 1
ATOM 1619 O O . SER A 1 196 ? 15.794 -6.816 -6.434 1.00 87.19 196 SER A O 1
ATOM 1621 N N . SER A 1 197 ? 14.614 -8.029 -4.968 1.00 79.44 197 SER A N 1
ATOM 1622 C CA . SER A 1 197 ? 15.695 -8.946 -4.600 1.00 79.44 197 SER A CA 1
ATOM 1623 C C . SER A 1 197 ? 15.269 -10.397 -4.810 1.00 79.44 197 SER A C 1
ATOM 1625 O O . SER A 1 197 ? 14.082 -10.728 -4.760 1.00 79.44 197 SER A O 1
ATOM 1627 N N . GLU A 1 198 ? 16.246 -11.268 -5.065 1.00 70.25 198 GLU A N 1
ATOM 1628 C CA . GLU A 1 198 ? 16.033 -12.717 -5.030 1.00 70.25 198 GLU A CA 1
ATOM 1629 C C . GLU A 1 198 ? 15.921 -13.255 -3.602 1.00 70.25 198 GLU A C 1
ATOM 1631 O O . GLU A 1 198 ? 15.428 -14.369 -3.408 1.00 70.25 198 GLU A O 1
ATOM 1636 N N . GLU A 1 199 ? 16.380 -12.474 -2.625 1.00 65.75 199 GLU A N 1
ATOM 1637 C CA . GLU A 1 199 ? 16.292 -12.797 -1.213 1.00 65.75 199 GLU A CA 1
ATOM 1638 C C . GLU A 1 199 ? 14.862 -12.561 -0.717 1.00 65.75 199 GLU A C 1
ATOM 1640 O O . GLU A 1 199 ? 14.232 -11.531 -0.979 1.00 65.75 199 GLU A O 1
ATOM 1645 N N . LEU A 1 200 ? 14.348 -13.548 0.022 1.00 60.34 200 LEU A N 1
ATOM 1646 C CA . LEU A 1 200 ? 13.086 -13.416 0.746 1.00 60.34 200 LEU A CA 1
ATOM 1647 C C . LEU A 1 200 ? 13.199 -12.406 1.891 1.00 60.34 200 LEU A C 1
ATOM 1649 O O . LEU A 1 200 ? 12.168 -11.906 2.303 1.00 60.34 200 LEU A O 1
ATOM 1653 N N . GLN A 1 201 ? 14.418 -12.108 2.358 1.00 67.25 201 GLN A N 1
ATOM 1654 C CA . GLN A 1 201 ? 14.670 -11.143 3.421 1.00 67.25 201 GLN A CA 1
ATOM 1655 C C . GLN A 1 201 ? 15.220 -9.836 2.870 1.00 67.25 201 GLN A C 1
ATOM 1657 O O . GLN A 1 201 ? 16.239 -9.826 2.179 1.00 67.25 201 GLN A O 1
ATOM 1662 N N . PHE A 1 202 ? 14.560 -8.722 3.185 1.00 73.50 202 PHE A N 1
ATOM 1663 C CA . PHE A 1 202 ? 15.073 -7.408 2.812 1.00 73.50 202 PHE A CA 1
ATOM 1664 C C . PHE A 1 202 ? 16.060 -6.894 3.861 1.00 73.50 202 PHE A C 1
ATOM 1666 O O . PHE A 1 202 ? 15.657 -6.403 4.914 1.00 73.50 202 PHE A O 1
ATOM 1673 N N . ASP A 1 203 ? 17.355 -6.952 3.551 1.00 76.88 203 ASP A N 1
ATOM 1674 C CA . ASP A 1 203 ? 18.386 -6.299 4.363 1.00 76.88 203 ASP A CA 1
ATOM 1675 C C . ASP A 1 203 ? 18.670 -4.881 3.853 1.00 76.88 203 ASP A C 1
ATOM 1677 O O . ASP A 1 203 ? 19.213 -4.694 2.761 1.00 76.88 203 ASP A O 1
ATOM 1681 N N . ILE A 1 204 ? 18.329 -3.890 4.681 1.00 76.56 204 ILE A N 1
ATOM 1682 C CA . ILE A 1 204 ? 18.608 -2.468 4.455 1.00 76.56 204 ILE A CA 1
ATOM 1683 C C . ILE A 1 204 ? 20.108 -2.159 4.391 1.00 76.56 204 ILE A C 1
ATOM 1685 O O . ILE A 1 204 ? 20.512 -1.208 3.736 1.00 76.56 204 ILE A O 1
ATOM 1689 N N . ASN A 1 205 ? 20.950 -2.960 5.041 1.00 80.75 205 ASN A N 1
ATOM 1690 C CA . ASN A 1 205 ? 22.397 -2.757 5.047 1.00 80.75 205 ASN A CA 1
ATOM 1691 C C . ASN A 1 205 ? 23.077 -3.416 3.839 1.00 80.75 205 ASN A C 1
ATOM 1693 O O . ASN A 1 205 ? 24.267 -3.194 3.594 1.00 80.75 205 ASN A O 1
ATOM 1697 N N . ASN A 1 206 ? 22.337 -4.212 3.061 1.00 84.12 206 ASN A N 1
ATOM 1698 C CA . ASN A 1 206 ? 22.843 -4.827 1.848 1.00 84.12 206 ASN A CA 1
ATOM 1699 C C . ASN A 1 206 ? 22.757 -3.837 0.678 1.00 84.12 206 ASN A C 1
ATOM 1701 O O . ASN A 1 206 ? 21.697 -3.592 0.101 1.00 84.12 206 ASN A O 1
ATOM 1705 N N . SER A 1 207 ? 23.915 -3.303 0.280 1.00 84.75 207 SER A N 1
ATOM 1706 C CA . SER A 1 207 ? 24.006 -2.309 -0.796 1.00 84.75 207 SER A CA 1
ATOM 1707 C C . SER A 1 207 ? 23.464 -2.786 -2.149 1.00 84.75 207 SER A C 1
ATOM 1709 O O . SER A 1 207 ? 23.072 -1.955 -2.967 1.00 84.75 207 SER A O 1
ATOM 1711 N N . ASP A 1 208 ? 23.427 -4.095 -2.409 1.00 85.12 208 ASP A N 1
ATOM 1712 C CA . ASP A 1 208 ? 22.911 -4.626 -3.672 1.00 85.12 208 ASP A CA 1
ATOM 1713 C C . ASP A 1 208 ? 21.377 -4.630 -3.692 1.00 85.12 208 ASP A C 1
ATOM 1715 O O . ASP A 1 208 ? 20.786 -4.249 -4.704 1.00 85.12 208 ASP A O 1
ATOM 1719 N N . ASN A 1 209 ? 20.729 -4.901 -2.552 1.00 83.44 209 ASN A N 1
ATOM 1720 C CA . ASN A 1 209 ? 19.278 -4.752 -2.403 1.00 83.44 209 ASN A CA 1
ATOM 1721 C C . ASN A 1 209 ? 18.835 -3.301 -2.670 1.00 83.44 209 ASN A C 1
ATOM 1723 O O . ASN A 1 209 ? 17.852 -3.069 -3.377 1.00 83.44 209 ASN A O 1
ATOM 1727 N N . ILE A 1 210 ? 19.588 -2.316 -2.165 1.00 83.75 210 ILE A N 1
ATOM 1728 C CA . ILE A 1 210 ? 19.306 -0.892 -2.411 1.00 83.75 210 ILE A CA 1
ATOM 1729 C C . ILE A 1 210 ? 19.460 -0.550 -3.900 1.00 83.75 210 ILE A C 1
ATOM 1731 O O . ILE A 1 210 ? 18.574 0.076 -4.485 1.00 83.75 210 ILE A O 1
ATOM 1735 N N . LYS A 1 211 ? 20.556 -0.981 -4.544 1.00 85.81 211 LYS A N 1
ATOM 1736 C CA . LYS A 1 211 ? 20.795 -0.722 -5.977 1.00 85.81 211 LYS A CA 1
ATOM 1737 C C . LYS A 1 211 ? 19.696 -1.297 -6.859 1.00 85.81 211 LYS A C 1
ATOM 1739 O O . LYS A 1 211 ? 19.302 -0.643 -7.823 1.00 85.81 211 LYS A O 1
ATOM 1744 N N . GLU A 1 212 ? 19.201 -2.492 -6.550 1.00 88.31 212 GLU A N 1
ATOM 1745 C CA . GLU A 1 212 ? 18.117 -3.095 -7.323 1.00 88.31 212 GLU A CA 1
ATOM 1746 C C . GLU A 1 212 ? 16.806 -2.316 -7.184 1.00 88.31 212 GLU A C 1
ATOM 1748 O O . GLU A 1 212 ? 16.130 -2.070 -8.186 1.00 88.31 212 GLU A O 1
ATOM 1753 N N . ILE A 1 213 ? 16.483 -1.844 -5.976 1.00 87.50 213 ILE A N 1
ATOM 1754 C CA . ILE A 1 213 ? 15.317 -0.983 -5.747 1.00 87.50 213 ILE A CA 1
ATOM 1755 C C . ILE A 1 213 ? 15.447 0.337 -6.518 1.00 87.50 213 ILE A C 1
ATOM 1757 O O . ILE A 1 213 ? 14.512 0.738 -7.215 1.00 87.50 213 ILE A O 1
ATOM 1761 N N . ILE A 1 214 ? 16.598 1.008 -6.430 1.00 85.94 214 ILE A N 1
ATOM 1762 C CA . ILE A 1 214 ? 16.839 2.266 -7.150 1.00 85.94 214 ILE A CA 1
ATOM 1763 C C . ILE A 1 214 ? 16.753 2.029 -8.662 1.00 85.94 214 ILE A C 1
ATOM 1765 O O . ILE A 1 214 ? 16.030 2.741 -9.359 1.00 85.94 214 ILE A O 1
ATOM 1769 N N . GLY A 1 215 ? 17.413 0.987 -9.172 1.00 87.50 215 GLY A N 1
ATOM 1770 C CA . GLY A 1 215 ? 17.425 0.663 -10.595 1.00 87.50 215 GLY A CA 1
ATOM 1771 C C . GLY A 1 215 ? 16.037 0.335 -11.153 1.00 87.50 215 GLY A C 1
ATOM 1772 O O . GLY A 1 215 ? 15.706 0.758 -12.264 1.00 87.50 215 GLY A O 1
ATOM 1773 N N . LEU A 1 216 ? 15.196 -0.377 -10.393 1.00 87.81 216 LEU A N 1
ATOM 1774 C CA . LEU A 1 216 ? 13.807 -0.616 -10.784 1.00 87.81 216 LEU A CA 1
ATOM 1775 C C . LEU A 1 216 ? 12.993 0.687 -10.759 1.00 87.81 216 LEU A C 1
ATOM 1777 O O . LEU A 1 216 ? 12.258 0.958 -11.708 1.00 87.81 216 LEU A O 1
ATOM 1781 N N . THR A 1 217 ? 13.163 1.527 -9.735 1.00 87.38 217 THR A N 1
ATOM 1782 C CA . THR A 1 217 ? 12.505 2.843 -9.650 1.00 87.38 217 THR A CA 1
ATOM 1783 C C . THR A 1 217 ? 12.837 3.724 -10.856 1.00 87.38 217 THR A C 1
ATOM 1785 O O . THR A 1 217 ? 11.934 4.269 -11.494 1.00 87.38 217 THR A O 1
ATOM 1788 N N . GLU A 1 218 ? 14.117 3.845 -11.209 1.00 85.94 218 GLU A N 1
ATOM 1789 C CA . GLU A 1 218 ? 14.576 4.626 -12.364 1.00 85.94 218 GLU A CA 1
ATOM 1790 C C . GLU A 1 218 ? 14.007 4.098 -13.683 1.00 85.94 218 GLU A C 1
ATOM 1792 O O . GLU A 1 218 ? 13.555 4.875 -14.531 1.00 85.94 218 GLU A O 1
ATOM 1797 N N . TYR A 1 219 ? 13.979 2.774 -13.847 1.00 87.75 219 TYR A N 1
ATOM 1798 C CA . TYR A 1 219 ? 13.376 2.145 -15.015 1.00 87.75 219 TYR A CA 1
ATOM 1799 C C . TYR A 1 219 ? 11.882 2.481 -15.127 1.00 87.75 219 TYR A C 1
ATOM 1801 O O . TYR A 1 219 ? 11.439 2.955 -16.175 1.00 87.75 219 TYR A O 1
ATOM 1809 N N . LEU A 1 220 ? 11.106 2.296 -14.053 1.00 84.25 220 LEU A N 1
ATOM 1810 C CA . LEU A 1 220 ? 9.665 2.569 -14.065 1.00 84.25 220 LEU A CA 1
ATOM 1811 C C . LEU A 1 220 ? 9.358 4.042 -14.345 1.00 84.25 220 LEU A C 1
ATOM 1813 O O . LEU A 1 220 ? 8.426 4.337 -15.094 1.00 84.25 220 LEU A O 1
ATOM 1817 N N . ARG A 1 221 ? 10.157 4.964 -13.795 1.00 80.12 221 ARG A N 1
ATOM 1818 C CA . ARG A 1 221 ? 10.062 6.398 -14.102 1.00 80.12 221 ARG A CA 1
ATOM 1819 C C . ARG A 1 221 ? 10.258 6.659 -15.592 1.00 80.12 221 ARG A C 1
ATOM 1821 O O . ARG A 1 221 ? 9.432 7.325 -16.206 1.00 80.12 221 ARG A O 1
ATOM 1828 N N . LYS A 1 222 ? 11.301 6.078 -16.190 1.00 82.50 222 LYS A N 1
ATOM 1829 C CA . LYS A 1 222 ? 11.611 6.253 -17.615 1.00 82.50 222 LYS A CA 1
ATOM 1830 C C . LYS A 1 222 ? 10.510 5.724 -18.537 1.00 82.50 222 LYS A C 1
ATOM 1832 O O . LYS A 1 222 ? 10.278 6.305 -19.592 1.00 82.50 222 LYS A O 1
ATOM 1837 N N . VAL A 1 223 ? 9.864 4.618 -18.170 1.00 80.94 223 VAL A N 1
ATOM 1838 C CA . VAL A 1 223 ? 8.824 3.988 -19.001 1.00 80.94 223 VAL A CA 1
ATOM 1839 C C . VAL A 1 223 ? 7.467 4.688 -18.860 1.00 80.94 223 VAL A C 1
ATOM 1841 O O . VAL A 1 223 ? 6.700 4.701 -19.819 1.00 80.94 223 VAL A O 1
ATOM 1844 N N . LYS A 1 224 ? 7.168 5.302 -17.706 1.00 69.62 224 LYS A N 1
ATOM 1845 C CA . LYS A 1 224 ? 5.898 6.015 -17.481 1.00 69.62 224 LYS A CA 1
ATOM 1846 C C . LYS A 1 224 ? 5.819 7.373 -18.207 1.00 69.62 224 LYS A C 1
ATOM 1848 O O . LYS A 1 224 ? 4.711 7.783 -18.548 1.00 69.62 224 LYS A O 1
ATOM 1853 N N . GLY A 1 225 ? 6.960 8.025 -18.463 1.00 51.56 225 GLY A N 1
ATOM 1854 C CA . GLY A 1 225 ? 7.036 9.372 -19.048 1.00 51.56 225 GLY A CA 1
ATOM 1855 C C . GLY A 1 225 ? 7.073 10.459 -17.988 1.00 51.56 225 GLY A C 1
ATOM 1856 O O . GLY A 1 225 ? 5.989 10.825 -17.483 1.00 51.56 225 GLY A O 1
#

pLDDT: mean 70.63, std 16.96, range [35.0, 94.94]

Sequence (225 aa):
MIRLVKNNASSYTIEECSSKILNIQRIISNELNVFEWNVQSNSKIFIGEIDKVQEILISQFIDDAKEYDRMVVDKTYKNSFGNSCYFVANKKPPFSVNYNFGVEKSGVYSDVFYIENFNFDNIEEEKMFNLFMKLIETFRPTHATITHSDLVDEIIDFKSGEIWTGWVTFISNDLNIDVPSRYKYLNLDYGKVIFSSEELQFDINNSDNIKEIIGLTEYLRKVKG

Organism: NCBI:txid2798802